Protein AF-A0A2V3IN05-F1 (afdb_monomer)

Organism: NCBI:txid448386

Structure (mmCIF, N/CA/C/O backbone):
data_AF-A0A2V3IN05-F1
#
_entry.id   AF-A0A2V3IN05-F1
#
loop_
_atom_site.group_PDB
_atom_site.id
_atom_site.type_symbol
_atom_site.label_atom_id
_atom_site.label_alt_id
_atom_site.label_comp_id
_atom_site.label_asym_id
_atom_site.label_entity_id
_atom_site.label_seq_id
_atom_site.pdbx_PDB_ins_code
_atom_site.Cartn_x
_atom_site.Cartn_y
_atom_site.Cartn_z
_atom_site.occupancy
_atom_site.B_iso_or_equiv
_atom_site.auth_seq_id
_atom_site.auth_comp_id
_atom_site.auth_asym_id
_atom_site.auth_atom_id
_atom_site.pdbx_PDB_model_num
ATOM 1 N N . MET A 1 1 ? 26.708 -27.380 -24.524 1.00 28.94 1 MET A N 1
ATOM 2 C CA . MET A 1 1 ? 25.445 -27.765 -23.863 1.00 28.94 1 MET A CA 1
ATOM 3 C C . MET A 1 1 ? 24.502 -26.588 -24.007 1.00 28.94 1 MET A C 1
ATOM 5 O O . MET A 1 1 ? 24.849 -25.505 -23.556 1.00 28.94 1 MET A O 1
ATOM 9 N N . GLY A 1 2 ? 23.432 -26.759 -24.784 1.00 24.27 2 GLY A N 1
ATOM 10 C CA . GLY A 1 2 ? 22.454 -25.703 -25.047 1.00 24.27 2 GLY A CA 1
ATOM 11 C C . GLY A 1 2 ? 21.584 -25.461 -23.819 1.00 24.27 2 GLY A C 1
ATOM 12 O O . GLY A 1 2 ? 21.234 -26.414 -23.129 1.00 24.27 2 GLY A O 1
ATOM 13 N N . TYR A 1 3 ? 21.261 -24.201 -23.545 1.00 28.64 3 TYR A N 1
ATOM 14 C CA . TYR A 1 3 ? 20.338 -23.834 -22.477 1.00 28.64 3 TYR A CA 1
ATOM 15 C C . TYR A 1 3 ? 19.005 -23.435 -23.108 1.00 28.64 3 TYR A C 1
ATOM 17 O O . TYR A 1 3 ? 18.921 -22.431 -23.817 1.00 28.64 3 TYR A O 1
ATOM 25 N N . GLU A 1 4 ? 17.977 -24.252 -22.885 1.00 23.64 4 GLU A N 1
ATOM 26 C CA . GLU A 1 4 ? 16.598 -23.912 -23.226 1.00 23.64 4 GLU A CA 1
ATOM 27 C C . GLU A 1 4 ? 16.128 -22.763 -22.331 1.00 23.64 4 GLU A C 1
ATOM 29 O O . GLU A 1 4 ? 16.127 -22.850 -21.103 1.00 23.64 4 GLU A O 1
ATOM 34 N N . MET A 1 5 ? 15.730 -21.661 -22.963 1.00 29.23 5 MET A N 1
ATOM 35 C CA . MET A 1 5 ? 15.001 -20.592 -22.296 1.00 29.23 5 MET A CA 1
ATOM 36 C C . MET A 1 5 ? 13.648 -21.131 -21.831 1.00 29.23 5 MET A C 1
ATOM 38 O O . MET A 1 5 ? 12.888 -21.661 -22.642 1.00 29.23 5 MET A O 1
ATOM 42 N N . CYS A 1 6 ? 13.304 -20.928 -20.557 1.00 27.69 6 CYS A N 1
ATOM 43 C CA . CYS A 1 6 ? 11.931 -21.101 -20.093 1.00 27.69 6 CYS A CA 1
ATOM 44 C C . CYS A 1 6 ? 11.009 -20.172 -20.895 1.00 27.69 6 CYS A C 1
ATOM 46 O O . CYS A 1 6 ? 10.938 -18.965 -20.659 1.00 27.69 6 CYS A O 1
ATOM 48 N N . THR A 1 7 ? 10.297 -20.737 -21.867 1.00 25.98 7 THR A N 1
ATOM 49 C CA . THR A 1 7 ? 9.213 -20.061 -22.572 1.00 25.98 7 THR A CA 1
ATOM 50 C C . THR A 1 7 ? 8.107 -19.690 -21.585 1.00 25.98 7 THR A C 1
ATOM 52 O O . THR A 1 7 ? 7.716 -20.493 -20.740 1.00 25.98 7 THR A O 1
ATOM 55 N N . ARG A 1 8 ? 7.603 -18.460 -21.738 1.00 32.88 8 ARG A N 1
ATOM 56 C CA . ARG A 1 8 ? 6.598 -17.702 -20.960 1.00 32.88 8 ARG A CA 1
ATOM 57 C C . ARG A 1 8 ? 5.346 -18.427 -20.425 1.00 32.88 8 ARG A C 1
ATOM 59 O O . ARG A 1 8 ? 4.555 -17.790 -19.742 1.00 32.88 8 ARG A O 1
ATOM 66 N N . SER A 1 9 ? 5.115 -19.701 -20.716 1.00 28.27 9 SER A N 1
ATOM 67 C CA . SER A 1 9 ? 3.853 -20.398 -20.441 1.00 28.27 9 SER A CA 1
ATOM 68 C C . SER A 1 9 ? 3.733 -21.030 -19.047 1.00 28.27 9 SER A C 1
ATOM 70 O O . SER A 1 9 ? 2.661 -21.539 -18.730 1.00 28.27 9 SER A O 1
ATOM 72 N N . ARG A 1 10 ? 4.777 -21.015 -18.200 1.00 28.91 10 ARG A N 1
ATOM 73 C CA . ARG A 1 10 ? 4.736 -21.682 -16.875 1.00 28.91 10 ARG A CA 1
ATOM 74 C C . ARG A 1 10 ? 5.180 -20.860 -15.660 1.00 28.91 10 ARG A C 1
ATOM 76 O O . ARG A 1 10 ? 5.090 -21.362 -14.544 1.00 28.91 10 ARG A O 1
ATOM 83 N N . CYS A 1 11 ? 5.597 -19.605 -15.820 1.00 29.48 11 CYS A N 1
ATOM 84 C CA . CYS A 1 11 ? 5.916 -18.749 -14.673 1.00 29.48 11 CYS A CA 1
ATOM 85 C C . CYS A 1 11 ? 4.666 -17.983 -14.234 1.00 29.48 11 CYS A C 1
ATOM 87 O O . CYS A 1 11 ? 4.416 -16.862 -14.672 1.00 29.48 11 CYS A O 1
ATOM 89 N N . ALA A 1 12 ? 3.859 -18.634 -13.397 1.00 26.41 12 ALA A N 1
ATOM 90 C CA . ALA A 1 12 ? 2.768 -17.991 -12.683 1.00 26.41 12 ALA A CA 1
ATOM 91 C C . ALA A 1 12 ? 3.326 -16.907 -11.743 1.00 26.41 12 ALA A C 1
ATOM 93 O O . ALA A 1 12 ? 4.269 -17.145 -10.989 1.00 26.41 12 ALA A O 1
ATOM 94 N N . LEU A 1 13 ? 2.733 -15.716 -11.829 1.00 33.72 13 LEU A N 1
ATOM 95 C CA . LEU A 1 13 ? 2.920 -14.563 -10.950 1.00 33.72 13 LEU A CA 1
ATOM 96 C C . LEU A 1 13 ? 2.814 -14.957 -9.469 1.00 33.72 13 LEU A C 1
ATOM 98 O O . LEU A 1 13 ? 1.686 -15.045 -9.014 1.00 33.72 13 LEU A O 1
ATOM 102 N N . TYR A 1 14 ? 3.901 -15.111 -8.698 1.00 31.41 14 TYR A N 1
ATOM 103 C CA . TYR A 1 14 ? 3.787 -15.116 -7.228 1.00 31.41 14 TYR A CA 1
ATOM 104 C C . TYR A 1 14 ? 5.001 -14.538 -6.478 1.00 31.41 14 TYR A C 1
ATOM 106 O O . TYR A 1 14 ? 6.151 -14.600 -6.904 1.00 31.41 14 TYR A O 1
ATOM 114 N N . THR A 1 15 ? 4.637 -13.924 -5.353 1.00 29.89 15 THR A N 1
ATOM 115 C CA . THR A 1 15 ? 5.296 -12.994 -4.424 1.00 29.89 15 THR A CA 1
ATOM 116 C C . THR A 1 15 ? 6.656 -13.413 -3.860 1.00 29.89 15 THR A C 1
ATOM 118 O O . THR A 1 15 ? 6.803 -14.509 -3.323 1.00 29.89 15 THR A O 1
ATOM 121 N N . ALA A 1 16 ? 7.613 -12.478 -3.843 1.00 30.73 16 ALA A N 1
ATOM 122 C CA . ALA A 1 16 ? 8.841 -12.603 -3.062 1.00 30.73 16 ALA A CA 1
ATOM 123 C C . ALA A 1 16 ? 8.575 -12.336 -1.566 1.00 30.73 16 ALA A C 1
ATOM 125 O O . ALA A 1 16 ? 8.058 -11.282 -1.189 1.00 30.73 16 ALA A O 1
ATOM 126 N N . LYS A 1 17 ? 8.948 -13.309 -0.727 1.00 26.97 17 LYS A N 1
ATOM 127 C CA . LYS A 1 17 ? 8.993 -13.230 0.739 1.00 26.97 17 LYS A CA 1
ATOM 128 C C . LYS A 1 17 ? 10.225 -12.428 1.193 1.00 26.97 17 LYS A C 1
ATOM 130 O O . LYS A 1 17 ? 11.311 -12.630 0.665 1.00 26.97 17 LYS A O 1
ATOM 135 N N . GLU A 1 18 ? 9.980 -11.532 2.148 1.00 31.69 18 GLU A N 1
ATOM 136 C CA . GLU A 1 18 ? 10.838 -10.953 3.200 1.00 31.69 18 GLU A CA 1
ATOM 137 C C . GLU A 1 18 ? 12.367 -10.813 2.976 1.00 31.69 18 GLU A C 1
ATOM 139 O O . GLU A 1 18 ? 13.105 -11.777 2.816 1.00 31.69 18 GLU A O 1
ATOM 144 N N . ASN A 1 19 ? 12.842 -9.567 3.144 1.00 31.41 19 ASN A N 1
ATOM 145 C CA . ASN A 1 19 ? 14.223 -9.174 3.484 1.00 31.41 19 ASN A CA 1
ATOM 146 C C . ASN A 1 19 ? 15.322 -9.214 2.403 1.00 31.41 19 ASN A C 1
ATOM 148 O O . ASN A 1 19 ? 16.427 -9.687 2.657 1.00 31.41 19 ASN A O 1
ATOM 152 N N . ALA A 1 20 ? 15.106 -8.567 1.252 1.00 26.00 20 ALA A N 1
ATOM 153 C CA . ALA A 1 20 ? 16.214 -8.177 0.370 1.00 26.00 20 ALA A CA 1
ATOM 154 C C . ALA A 1 20 ? 16.170 -6.679 0.006 1.00 26.00 20 ALA A C 1
ATOM 156 O O . ALA A 1 20 ? 15.411 -6.254 -0.863 1.00 26.00 20 ALA A O 1
ATOM 157 N N . LEU A 1 21 ? 17.015 -5.875 0.661 1.00 33.28 21 LEU A N 1
ATOM 158 C CA . LEU A 1 21 ? 17.661 -4.728 0.007 1.00 33.28 21 LEU A CA 1
ATOM 159 C C . LEU A 1 21 ? 18.971 -5.270 -0.578 1.00 33.28 21 LEU A C 1
ATOM 161 O O . LEU A 1 21 ? 19.607 -6.089 0.089 1.00 33.28 21 LEU A O 1
ATOM 165 N N . PRO A 1 22 ? 19.389 -4.842 -1.781 1.00 35.81 22 PRO A N 1
ATOM 166 C CA . PRO A 1 22 ? 20.462 -3.844 -1.777 1.00 35.81 22 PRO A CA 1
ATOM 167 C C . PRO A 1 22 ? 20.492 -2.945 -3.034 1.00 35.81 22 PRO A C 1
ATOM 169 O O . PRO A 1 22 ? 19.732 -3.106 -3.988 1.00 35.81 22 PRO A O 1
ATOM 172 N N . SER A 1 23 ? 21.378 -1.948 -3.027 1.00 37.25 23 SER A N 1
ATOM 173 C CA . SER A 1 23 ? 22.020 -1.490 -4.264 1.00 37.25 23 SER A CA 1
ATOM 174 C C . SER A 1 23 ? 22.531 -2.724 -5.015 1.00 37.25 23 SER A C 1
ATOM 176 O O . SER A 1 23 ? 23.229 -3.524 -4.408 1.00 37.25 23 SER A O 1
ATOM 178 N N . GLU A 1 24 ? 22.152 -2.897 -6.282 1.00 36.12 24 GLU A N 1
ATOM 179 C CA . GLU A 1 24 ? 22.470 -4.096 -7.079 1.00 36.12 24 GLU A CA 1
ATOM 180 C C . GLU A 1 24 ? 21.909 -5.411 -6.501 1.00 36.12 24 GLU A C 1
ATOM 182 O O . GLU A 1 24 ? 22.636 -6.180 -5.893 1.00 36.12 24 GLU A O 1
ATOM 187 N N . THR A 1 25 ? 20.609 -5.697 -6.662 1.00 31.64 25 THR A N 1
ATOM 188 C CA . THR A 1 25 ? 20.050 -7.058 -6.893 1.00 31.64 25 THR A CA 1
ATOM 189 C C . THR A 1 25 ? 18.523 -7.056 -6.804 1.00 31.64 25 THR A C 1
ATOM 191 O O . THR A 1 25 ? 17.911 -6.350 -6.007 1.00 31.64 25 THR A O 1
ATOM 194 N N . THR A 1 26 ? 17.871 -7.864 -7.638 1.00 33.59 26 THR A N 1
ATOM 195 C CA . THR A 1 26 ? 16.464 -8.254 -7.473 1.00 33.59 26 THR A CA 1
ATOM 196 C C . THR A 1 26 ? 16.383 -9.750 -7.768 1.00 33.59 26 THR A C 1
ATOM 198 O O . THR A 1 26 ? 16.777 -10.143 -8.866 1.00 33.59 26 THR A O 1
ATOM 201 N N . PRO A 1 27 ? 15.940 -10.603 -6.831 1.00 33.38 27 PRO A N 1
ATOM 202 C CA . PRO A 1 27 ? 15.811 -12.028 -7.097 1.00 33.38 27 PRO A CA 1
ATOM 203 C C . PRO A 1 27 ? 14.620 -12.280 -8.030 1.00 33.38 27 PRO A C 1
ATOM 205 O O . PRO A 1 27 ? 13.519 -11.785 -7.790 1.00 33.38 27 PRO A O 1
ATOM 208 N N . PHE A 1 28 ? 14.824 -13.083 -9.072 1.00 33.94 28 PHE A N 1
ATOM 209 C CA . PHE A 1 28 ? 13.728 -13.788 -9.730 1.00 33.94 28 PHE A CA 1
ATOM 210 C C . PHE A 1 28 ? 13.388 -15.015 -8.882 1.00 33.94 28 PHE A C 1
ATOM 212 O O . PHE A 1 28 ? 14.208 -15.921 -8.745 1.00 33.94 28 PHE A O 1
ATOM 219 N N . GLY A 1 29 ? 12.194 -15.045 -8.293 1.00 32.56 29 GLY A N 1
ATOM 220 C CA . GLY A 1 29 ? 11.672 -16.247 -7.649 1.00 32.56 29 GLY A CA 1
ATOM 221 C C . GLY A 1 29 ? 11.153 -17.224 -8.703 1.00 32.56 29 GLY A C 1
ATOM 222 O O . GLY A 1 29 ? 10.125 -16.965 -9.320 1.00 32.56 29 GLY A O 1
ATOM 223 N N . CYS A 1 30 ? 11.846 -18.343 -8.910 1.00 30.17 30 CYS A N 1
ATOM 224 C CA . CYS A 1 30 ? 11.235 -19.552 -9.465 1.00 30.17 30 CYS A CA 1
ATOM 225 C C . CYS A 1 30 ? 10.768 -20.426 -8.293 1.00 30.17 30 CYS A C 1
ATOM 227 O O . CYS A 1 30 ? 11.492 -20.560 -7.307 1.00 30.17 30 CYS A O 1
ATOM 229 N N . HIS A 1 31 ? 9.576 -21.020 -8.385 1.00 32.09 31 HIS A N 1
ATOM 230 C CA . HIS A 1 31 ? 9.143 -22.013 -7.403 1.00 32.09 31 HIS A CA 1
ATOM 231 C C . HIS A 1 31 ? 9.858 -23.350 -7.632 1.00 32.09 31 HIS A C 1
ATOM 233 O O . HIS A 1 31 ? 9.958 -23.830 -8.760 1.00 32.09 31 HIS A O 1
ATOM 239 N N . LEU A 1 32 ? 10.303 -23.944 -6.524 1.00 33.06 32 LEU A N 1
ATOM 240 C CA . LEU A 1 32 ? 10.756 -25.325 -6.393 1.00 33.06 32 LEU A CA 1
ATOM 241 C C . LEU A 1 32 ? 9.570 -26.291 -6.538 1.00 33.06 32 LEU A C 1
ATOM 243 O O . LEU A 1 32 ? 8.561 -26.140 -5.848 1.00 33.06 32 LEU A O 1
ATOM 247 N N . THR A 1 33 ? 9.710 -27.323 -7.369 1.00 31.48 33 THR A N 1
ATOM 248 C CA . THR A 1 33 ? 9.087 -28.624 -7.088 1.00 31.48 33 THR A CA 1
ATOM 249 C C . THR A 1 33 ? 9.758 -29.222 -5.849 1.00 31.48 33 THR A C 1
ATOM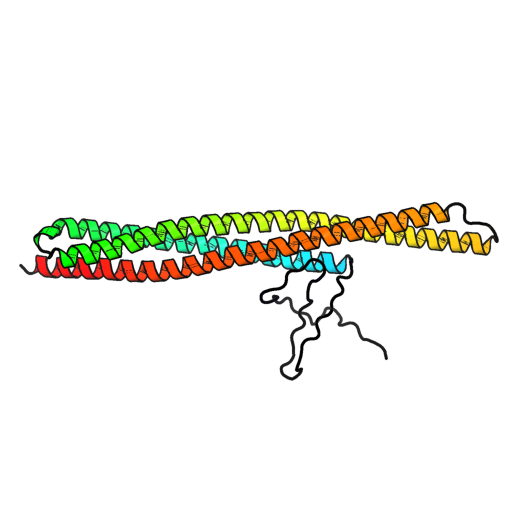 251 O O . THR A 1 33 ? 10.959 -29.037 -5.658 1.00 31.48 33 THR A O 1
ATOM 254 N N . ILE A 1 34 ? 8.984 -29.924 -5.018 1.00 30.86 34 ILE A N 1
ATOM 255 C CA . ILE A 1 34 ? 9.331 -30.401 -3.661 1.00 30.86 34 ILE A CA 1
ATOM 256 C C . ILE A 1 34 ? 10.674 -31.170 -3.569 1.00 30.86 34 ILE A C 1
ATOM 258 O O . ILE A 1 34 ? 11.280 -31.185 -2.503 1.00 30.86 34 ILE A O 1
ATOM 262 N N . ASP A 1 35 ? 11.199 -31.705 -4.676 1.00 30.84 35 ASP A N 1
ATOM 263 C CA . ASP A 1 35 ? 12.422 -32.524 -4.701 1.00 30.84 35 ASP A CA 1
ATOM 264 C C . ASP A 1 35 ? 13.741 -31.769 -4.968 1.00 30.84 35 ASP A C 1
ATOM 266 O O . ASP A 1 35 ? 14.818 -32.360 -4.886 1.00 30.84 35 ASP A O 1
ATOM 270 N N . ALA A 1 36 ? 13.713 -30.474 -5.293 1.00 35.94 36 ALA A N 1
ATOM 271 C CA . ALA A 1 36 ? 14.928 -29.734 -5.650 1.00 35.94 36 ALA A CA 1
ATOM 272 C C . ALA A 1 36 ? 15.472 -28.941 -4.449 1.00 35.94 36 ALA A C 1
ATOM 274 O O . ALA A 1 36 ? 15.163 -27.771 -4.237 1.00 35.94 36 ALA A O 1
ATOM 275 N N . GLY A 1 37 ? 16.294 -29.592 -3.628 1.00 32.69 37 GLY A N 1
ATOM 276 C CA . GLY A 1 37 ? 17.066 -28.920 -2.586 1.00 32.69 37 GLY A CA 1
ATOM 277 C C . GLY A 1 37 ? 17.915 -27.780 -3.167 1.00 32.69 37 GLY A C 1
ATOM 278 O O . GLY A 1 37 ? 18.662 -27.987 -4.116 1.00 32.69 37 GLY A O 1
ATOM 279 N N . THR A 1 38 ? 17.831 -26.603 -2.536 1.00 30.00 38 THR A N 1
ATOM 280 C CA . THR A 1 38 ? 18.626 -25.367 -2.736 1.00 30.00 38 THR A CA 1
ATOM 281 C C . THR A 1 38 ? 18.275 -24.454 -3.930 1.00 30.00 38 THR A C 1
ATOM 283 O O . THR A 1 38 ? 18.469 -24.787 -5.093 1.00 30.00 38 THR A O 1
ATOM 286 N N . CYS A 1 39 ? 17.822 -23.225 -3.622 1.00 34.22 39 CYS A N 1
ATOM 287 C CA . CYS A 1 39 ? 17.693 -22.119 -4.582 1.00 34.22 39 CYS A CA 1
ATOM 288 C C . CYS A 1 39 ? 19.058 -21.462 -4.831 1.00 34.22 39 CYS A C 1
ATOM 290 O O . CYS A 1 39 ? 19.684 -20.958 -3.897 1.00 34.22 39 CYS A O 1
ATOM 292 N N . THR A 1 40 ? 19.491 -21.394 -6.090 1.00 29.69 40 THR A N 1
ATOM 293 C CA . THR A 1 40 ? 20.669 -20.617 -6.502 1.00 29.69 40 THR A CA 1
ATOM 294 C C . THR A 1 40 ? 20.259 -19.164 -6.769 1.00 29.69 40 THR A C 1
ATOM 296 O O . THR A 1 40 ? 19.408 -18.883 -7.612 1.00 29.69 40 THR A O 1
ATOM 299 N N . ARG A 1 41 ? 20.846 -18.231 -6.014 1.00 33.44 41 ARG A N 1
ATOM 300 C CA . ARG A 1 41 ? 20.693 -16.776 -6.165 1.00 33.44 41 ARG A CA 1
ATOM 301 C C . ARG A 1 41 ? 21.525 -16.316 -7.368 1.00 33.44 41 ARG A C 1
ATOM 303 O O . ARG A 1 41 ? 22.722 -16.578 -7.400 1.00 33.44 41 ARG A O 1
ATOM 310 N N . PHE A 1 42 ? 20.909 -15.661 -8.353 1.00 33.31 42 PHE A N 1
ATOM 311 C CA . PHE A 1 42 ? 21.621 -15.085 -9.501 1.00 33.31 42 PHE A CA 1
ATOM 312 C C . PHE A 1 42 ? 21.689 -13.556 -9.369 1.00 33.31 42 PHE A C 1
ATOM 314 O O . PHE A 1 42 ? 20.663 -12.879 -9.407 1.00 33.31 42 PHE A O 1
ATOM 321 N N . ASP A 1 43 ? 22.905 -13.023 -9.222 1.00 31.61 43 ASP A N 1
ATOM 322 C CA . ASP A 1 43 ? 23.191 -11.615 -8.907 1.00 31.61 43 ASP A CA 1
ATOM 323 C C . ASP A 1 43 ? 23.447 -10.730 -10.150 1.00 31.61 43 ASP A C 1
ATOM 325 O O . ASP A 1 43 ? 24.365 -9.918 -10.167 1.00 31.61 43 ASP A O 1
ATOM 329 N N . TYR A 1 44 ? 22.641 -10.845 -11.213 1.00 33.47 44 TYR A N 1
ATOM 330 C CA . TYR A 1 44 ? 22.753 -9.944 -12.374 1.00 33.47 44 TYR A CA 1
ATOM 331 C C . TYR A 1 44 ? 21.416 -9.274 -12.700 1.00 33.47 44 TYR A C 1
ATOM 333 O O . TYR A 1 44 ? 20.527 -9.862 -13.318 1.00 33.47 44 TYR A O 1
ATOM 341 N N . VAL A 1 45 ? 21.278 -7.995 -12.327 1.00 42.16 45 VAL A N 1
ATOM 342 C CA . VAL A 1 45 ? 20.247 -7.126 -12.908 1.00 42.16 45 VAL A CA 1
ATOM 343 C C . VAL A 1 45 ? 20.685 -6.835 -14.337 1.00 42.16 45 VAL A C 1
ATOM 345 O O . VAL A 1 45 ? 21.483 -5.937 -14.589 1.00 42.16 45 VAL A O 1
ATOM 348 N N . MET A 1 46 ? 20.162 -7.596 -15.294 1.00 49.38 46 MET A N 1
ATOM 349 C CA . MET A 1 46 ? 20.202 -7.180 -16.691 1.00 49.38 46 MET A CA 1
ATOM 350 C C . MET A 1 46 ? 19.529 -5.806 -16.762 1.00 49.38 46 MET A C 1
ATOM 352 O O . MET A 1 46 ? 18.311 -5.726 -16.581 1.00 49.38 46 MET A O 1
ATOM 356 N N . HIS A 1 47 ? 20.303 -4.736 -16.989 1.00 62.31 47 HIS A N 1
ATOM 357 C CA . HIS A 1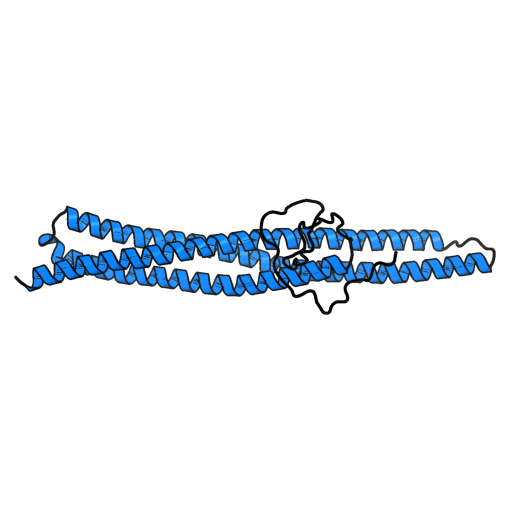 47 ? 19.810 -3.375 -17.241 1.00 62.31 47 HIS A CA 1
ATOM 358 C C . HIS A 1 47 ? 19.045 -3.346 -18.567 1.00 62.31 47 HIS A C 1
ATOM 360 O O . HIS A 1 47 ? 19.504 -2.832 -19.580 1.00 62.31 47 HIS A O 1
ATOM 366 N N . SER A 1 48 ? 17.892 -3.995 -18.557 1.00 70.00 48 SER A N 1
ATOM 367 C CA . SER A 1 48 ? 17.146 -4.414 -19.724 1.00 70.00 48 SER A CA 1
ATOM 368 C C . SER A 1 48 ? 15.717 -3.930 -19.606 1.00 70.00 48 SER A C 1
ATOM 370 O O . SER A 1 48 ? 15.176 -3.747 -18.511 1.00 70.00 48 SER A O 1
ATOM 372 N N . VAL A 1 49 ? 15.083 -3.778 -20.761 1.00 75.06 49 VAL A N 1
ATOM 373 C CA . VAL A 1 49 ? 13.652 -3.496 -20.844 1.00 75.06 49 VAL A CA 1
ATOM 374 C C . VAL A 1 49 ? 12.838 -4.572 -20.118 1.00 75.06 49 VAL A C 1
ATOM 376 O O . VAL A 1 49 ? 11.919 -4.237 -19.379 1.00 75.06 49 VAL A O 1
ATOM 379 N N . THR A 1 50 ? 13.238 -5.842 -20.213 1.00 78.25 50 THR A N 1
ATOM 380 C CA . THR A 1 50 ? 12.588 -6.954 -19.502 1.00 78.25 50 THR A CA 1
ATOM 381 C C . THR A 1 50 ? 12.571 -6.752 -17.986 1.00 78.25 50 THR A C 1
ATOM 383 O O . THR A 1 50 ? 11.551 -6.991 -17.344 1.00 78.25 50 THR A O 1
ATOM 386 N N . ALA A 1 51 ? 13.674 -6.278 -17.397 1.00 76.12 51 ALA A N 1
ATOM 387 C CA . ALA A 1 51 ? 13.725 -6.000 -15.962 1.00 76.12 51 ALA A CA 1
ATOM 388 C C . ALA A 1 51 ? 12.732 -4.896 -15.566 1.00 76.12 51 ALA A C 1
ATOM 390 O O . ALA A 1 51 ? 12.016 -5.039 -14.576 1.00 76.12 51 ALA A O 1
ATOM 391 N N . VAL A 1 52 ? 12.642 -3.830 -16.366 1.00 80.38 52 VAL A N 1
ATOM 392 C CA . VAL A 1 52 ? 11.699 -2.728 -16.126 1.00 80.38 52 VAL A CA 1
ATOM 393 C C . VAL A 1 52 ? 10.239 -3.177 -16.265 1.00 80.38 52 VAL A C 1
ATOM 395 O O . VAL A 1 52 ? 9.391 -2.741 -15.489 1.00 80.38 52 VAL A O 1
ATOM 398 N N . ASP A 1 53 ? 9.943 -4.073 -17.209 1.00 80.88 53 ASP A N 1
ATOM 399 C CA . ASP A 1 53 ? 8.598 -4.617 -17.422 1.00 80.88 53 ASP A CA 1
ATOM 400 C C . ASP A 1 53 ? 8.149 -5.488 -16.238 1.00 80.88 53 ASP A C 1
ATOM 402 O O . ASP A 1 53 ? 7.003 -5.397 -15.786 1.00 80.88 53 ASP A O 1
ATOM 406 N N . ASN A 1 54 ? 9.067 -6.284 -15.684 1.00 81.44 54 ASN A N 1
ATOM 407 C CA . ASN A 1 54 ? 8.801 -7.094 -14.496 1.00 81.44 54 ASN A CA 1
ATOM 408 C C . ASN A 1 54 ? 8.569 -6.218 -13.260 1.00 81.44 54 ASN A C 1
ATOM 410 O O . ASN A 1 54 ? 7.593 -6.431 -12.544 1.00 81.44 54 ASN A O 1
ATOM 414 N N . MET A 1 55 ? 9.402 -5.190 -13.053 1.00 84.75 55 MET A N 1
ATOM 415 C CA . MET A 1 55 ? 9.196 -4.208 -11.980 1.00 84.75 55 MET A CA 1
ATOM 416 C C . MET A 1 55 ? 7.834 -3.524 -12.110 1.00 84.75 55 MET A C 1
ATOM 418 O O . MET A 1 55 ? 7.132 -3.352 -11.118 1.00 84.75 55 MET A O 1
ATOM 422 N N . GLN A 1 56 ? 7.442 -3.143 -13.331 1.00 85.38 56 GLN A N 1
ATOM 423 C CA . GLN A 1 56 ? 6.146 -2.515 -13.573 1.00 85.38 56 GLN A CA 1
ATOM 424 C C . GLN A 1 56 ? 4.985 -3.449 -13.229 1.00 85.38 56 GLN A C 1
ATOM 426 O O . GLN A 1 56 ? 4.038 -3.024 -12.572 1.00 85.38 56 GLN A O 1
ATOM 431 N N . THR A 1 57 ? 5.073 -4.714 -13.634 1.00 84.56 57 THR A N 1
ATOM 432 C CA . THR A 1 57 ? 4.062 -5.732 -13.320 1.00 84.56 57 THR A CA 1
ATOM 433 C C . THR A 1 57 ? 3.925 -5.930 -11.811 1.00 84.56 57 THR A C 1
ATOM 435 O O . THR A 1 57 ? 2.816 -5.917 -11.280 1.00 84.56 57 THR A O 1
ATOM 438 N N . GLU A 1 58 ? 5.050 -6.052 -11.110 1.00 83.25 58 GLU A N 1
ATOM 439 C CA . GLU A 1 58 ? 5.077 -6.209 -9.660 1.00 83.25 58 GLU A CA 1
ATOM 440 C C . GLU A 1 58 ? 4.461 -5.007 -8.938 1.00 83.25 58 GLU A C 1
ATOM 442 O O . GLU A 1 58 ? 3.571 -5.171 -8.109 1.00 83.25 58 GLU A O 1
ATOM 447 N N . VAL A 1 59 ? 4.900 -3.789 -9.260 1.00 83.62 59 VAL A N 1
ATOM 448 C CA . VAL A 1 59 ? 4.410 -2.585 -8.578 1.00 83.62 59 VAL A CA 1
ATOM 449 C C . VAL A 1 59 ? 2.939 -2.325 -8.881 1.00 83.62 59 VAL A C 1
ATOM 451 O O . VAL A 1 59 ? 2.228 -1.842 -8.003 1.00 83.62 59 VAL A O 1
ATOM 454 N N . ASN A 1 60 ? 2.452 -2.674 -10.074 1.00 85.06 60 ASN A N 1
ATOM 455 C CA . ASN A 1 60 ? 1.018 -2.640 -10.360 1.00 85.06 60 ASN A CA 1
ATOM 456 C C . ASN A 1 60 ? 0.256 -3.596 -9.431 1.00 85.06 60 ASN A C 1
ATOM 458 O O . ASN A 1 60 ? -0.681 -3.167 -8.769 1.00 85.06 60 ASN A O 1
ATOM 462 N N . SER A 1 61 ? 0.722 -4.841 -9.290 1.00 86.12 61 SER A N 1
ATOM 463 C CA . SER A 1 61 ? 0.114 -5.813 -8.371 1.00 86.12 61 SER A CA 1
ATOM 464 C C . SER A 1 61 ? 0.126 -5.334 -6.915 1.00 86.12 61 SER A C 1
ATOM 466 O O . SER A 1 61 ? -0.877 -5.464 -6.216 1.00 86.12 61 SER A O 1
ATOM 468 N N . VAL A 1 62 ? 1.230 -4.734 -6.462 1.00 85.00 62 VAL A N 1
ATOM 469 C CA . VAL A 1 62 ? 1.338 -4.144 -5.119 1.00 85.00 62 VAL A CA 1
ATOM 470 C C . VAL A 1 62 ? 0.386 -2.955 -4.949 1.00 85.00 62 VAL A C 1
ATOM 472 O O . VAL A 1 62 ? -0.225 -2.804 -3.894 1.00 85.00 62 VAL A O 1
ATOM 475 N N . THR A 1 63 ? 0.232 -2.126 -5.984 1.00 89.25 63 THR A N 1
ATOM 476 C CA . THR A 1 63 ? -0.694 -0.984 -5.972 1.00 89.25 63 THR A CA 1
ATOM 477 C C . THR A 1 63 ? -2.135 -1.457 -5.817 1.00 89.25 63 THR A C 1
ATOM 479 O O . THR A 1 63 ? -2.849 -0.937 -4.963 1.00 89.25 63 THR A O 1
ATOM 482 N N . ASP A 1 64 ? -2.545 -2.462 -6.592 1.00 87.44 64 ASP A N 1
ATOM 483 C CA . ASP A 1 64 ? -3.896 -3.023 -6.525 1.00 87.44 64 ASP A CA 1
ATOM 484 C C . ASP A 1 64 ? -4.171 -3.651 -5.152 1.00 87.44 64 ASP A C 1
ATOM 486 O O . ASP A 1 64 ? -5.220 -3.408 -4.552 1.00 87.44 64 ASP A O 1
ATOM 490 N N . ALA A 1 65 ? -3.205 -4.402 -4.611 1.00 88.19 65 ALA A N 1
ATOM 491 C CA . ALA A 1 65 ? -3.316 -4.998 -3.282 1.00 88.19 65 ALA A CA 1
ATOM 492 C C . A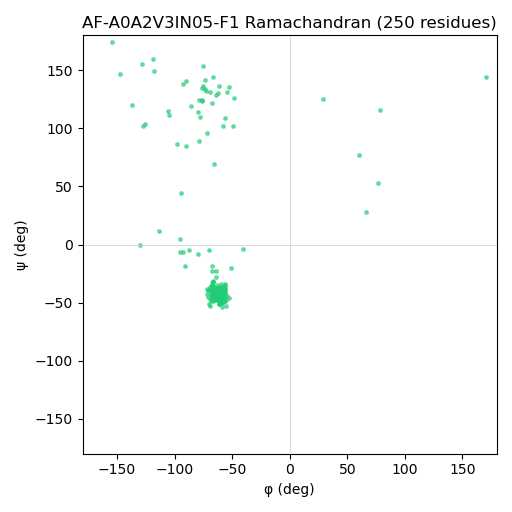LA A 1 65 ? -3.507 -3.936 -2.189 1.00 88.19 65 ALA A C 1
ATOM 494 O O . ALA A 1 65 ? -4.414 -4.058 -1.373 1.00 88.19 65 ALA A O 1
ATOM 495 N N . ILE A 1 66 ? -2.708 -2.866 -2.206 1.00 89.38 66 ILE A N 1
ATOM 496 C CA . ILE A 1 66 ? -2.797 -1.770 -1.231 1.00 89.38 66 ILE A CA 1
ATOM 497 C C . ILE A 1 66 ? -4.137 -1.046 -1.277 1.00 89.38 66 ILE A C 1
ATOM 499 O O . ILE A 1 66 ? -4.630 -0.618 -0.237 1.00 89.38 66 ILE A O 1
ATOM 503 N N . LEU A 1 67 ? -4.714 -0.856 -2.465 1.00 87.19 67 LEU A N 1
ATOM 504 C CA . LEU A 1 67 ? -6.013 -0.194 -2.581 1.00 87.19 67 LEU A CA 1
ATOM 505 C C . LEU A 1 67 ? -7.094 -0.998 -1.853 1.00 87.19 67 LEU A C 1
ATOM 507 O O . LEU A 1 67 ? -7.875 -0.416 -1.105 1.00 87.19 67 LEU A O 1
ATOM 511 N N . ASN A 1 68 ? -7.079 -2.323 -2.007 1.00 89.31 68 ASN A N 1
ATOM 512 C CA . ASN A 1 68 ? -7.991 -3.215 -1.294 1.00 89.31 68 ASN A CA 1
ATOM 513 C C . ASN A 1 68 ? -7.676 -3.273 0.208 1.00 89.31 68 ASN A C 1
ATOM 515 O O . ASN A 1 68 ? -8.572 -3.105 1.029 1.00 89.31 68 ASN A O 1
ATOM 519 N N . GLU A 1 69 ? -6.402 -3.439 0.579 1.00 90.12 69 GLU A N 1
ATOM 520 C CA . GLU A 1 69 ? -5.969 -3.481 1.982 1.00 90.12 69 GLU A CA 1
ATOM 521 C C . GLU A 1 69 ? -6.340 -2.182 2.729 1.00 90.12 69 GLU A C 1
ATOM 523 O O . GLU A 1 69 ? -6.744 -2.239 3.889 1.00 90.12 69 GLU A O 1
ATOM 528 N N . ASN A 1 70 ? -6.269 -1.016 2.076 1.00 90.12 70 ASN A N 1
ATOM 529 C CA . ASN A 1 70 ? -6.675 0.263 2.669 1.00 90.12 70 ASN A CA 1
ATOM 530 C C . ASN A 1 70 ? -8.188 0.365 2.902 1.00 90.12 70 ASN A C 1
ATOM 532 O O . ASN A 1 70 ? -8.599 0.962 3.895 1.00 90.12 70 ASN A O 1
ATOM 536 N N . LEU A 1 71 ? -9.017 -0.199 2.018 1.00 91.88 71 LEU A N 1
ATOM 537 C CA . LEU A 1 71 ? -10.467 -0.252 2.240 1.00 91.88 71 LEU A CA 1
ATOM 538 C C . LEU A 1 71 ? -10.791 -1.089 3.480 1.00 91.88 71 LEU A C 1
ATOM 540 O O . LEU A 1 71 ? -11.506 -0.619 4.362 1.00 91.88 71 LEU A O 1
ATOM 544 N N . GLU A 1 72 ? -10.180 -2.268 3.601 1.00 93.94 72 GLU A N 1
ATOM 545 C CA . GLU A 1 72 ? -10.339 -3.123 4.782 1.00 93.94 72 GLU A CA 1
ATOM 546 C C . GLU A 1 72 ? -9.872 -2.429 6.071 1.00 93.94 72 GLU A C 1
ATOM 548 O O . GLU A 1 72 ? -10.471 -2.606 7.131 1.00 93.94 72 GLU A O 1
ATOM 553 N N . VAL A 1 73 ? -8.807 -1.621 6.004 1.00 96.25 73 VAL A N 1
ATOM 554 C CA . VAL A 1 73 ? -8.346 -0.815 7.144 1.00 96.25 73 VAL A CA 1
ATOM 555 C C . VAL A 1 73 ? -9.432 0.155 7.610 1.00 96.25 73 VAL A C 1
ATOM 557 O O . VAL A 1 73 ? -9.707 0.205 8.808 1.00 96.25 73 VAL A O 1
ATOM 560 N N . TYR A 1 74 ? -10.079 0.884 6.696 1.00 94.44 74 TYR A N 1
ATOM 561 C CA . TYR A 1 74 ? -11.166 1.798 7.064 1.00 94.44 74 TYR A CA 1
ATOM 562 C C . TYR A 1 74 ? -12.364 1.062 7.670 1.00 94.44 74 TYR A C 1
ATOM 564 O O . TYR A 1 74 ? -12.930 1.532 8.653 1.00 94.44 74 TYR A O 1
ATOM 572 N N . GLU A 1 75 ? -12.713 -0.114 7.146 1.00 96.62 75 GLU A N 1
ATOM 573 C CA . GLU A 1 75 ? -13.778 -0.948 7.714 1.00 96.62 75 GLU A CA 1
ATOM 574 C C . GLU A 1 75 ? -13.452 -1.423 9.137 1.00 96.62 75 GLU A C 1
ATOM 576 O O . GLU A 1 75 ? -14.325 -1.443 10.005 1.00 96.62 75 GLU A O 1
ATOM 581 N N . MET A 1 76 ? -12.195 -1.791 9.406 1.00 97.81 76 MET A N 1
ATOM 582 C CA . MET A 1 76 ? -11.774 -2.187 10.751 1.00 97.81 76 MET A CA 1
ATOM 583 C C . MET A 1 76 ? -11.797 -1.018 11.735 1.00 97.81 76 MET A C 1
ATOM 585 O O . MET A 1 76 ? -12.243 -1.211 12.862 1.00 97.81 76 MET A O 1
ATOM 589 N N . VAL A 1 77 ? -11.358 0.176 11.323 1.00 97.69 77 VAL A N 1
ATOM 590 C CA . VAL A 1 77 ? -11.427 1.379 12.169 1.00 97.69 77 VAL A CA 1
ATOM 591 C C . VAL A 1 77 ? -12.877 1.727 12.491 1.00 97.69 77 VAL A C 1
ATOM 593 O O . VAL A 1 77 ? -13.200 1.911 13.658 1.00 97.69 77 VAL A O 1
ATOM 596 N N . ALA A 1 78 ? -13.768 1.719 11.496 1.00 97.75 78 ALA A N 1
ATOM 597 C CA . ALA A 1 78 ? -15.190 1.986 11.709 1.00 97.75 78 ALA A CA 1
ATOM 598 C C . ALA A 1 78 ? -15.845 0.978 12.675 1.00 97.75 78 ALA A C 1
ATOM 600 O O . ALA A 1 78 ? -16.731 1.334 13.449 1.00 97.75 78 ALA A O 1
ATOM 601 N N . ALA A 1 79 ? -15.403 -0.285 12.664 1.00 98.06 79 ALA A N 1
ATOM 602 C CA . ALA A 1 79 ? -15.862 -1.277 13.634 1.00 98.06 79 ALA A CA 1
ATOM 603 C C . ALA A 1 79 ? -15.401 -0.946 15.066 1.00 98.06 79 ALA A C 1
ATOM 605 O O . ALA A 1 79 ? -16.201 -1.041 15.991 1.00 98.06 79 ALA A O 1
ATOM 606 N N . ILE A 1 80 ? -14.150 -0.509 15.243 1.00 97.94 80 ILE A N 1
ATOM 607 C CA . ILE A 1 80 ? -13.635 -0.073 16.552 1.00 97.94 80 ILE A CA 1
ATOM 608 C C . ILE A 1 80 ? -14.373 1.193 17.024 1.00 97.94 80 ILE A C 1
ATOM 610 O O . ILE A 1 80 ? -14.754 1.295 18.185 1.00 97.94 80 ILE A O 1
ATOM 614 N N . GLU A 1 81 ? -14.659 2.140 16.126 1.00 97.75 81 GLU A N 1
ATOM 615 C CA . GLU A 1 81 ? -15.482 3.318 16.441 1.00 97.75 81 GLU A CA 1
ATOM 616 C C . GLU A 1 81 ? -16.889 2.926 16.923 1.00 97.75 81 GLU A C 1
ATOM 618 O O . GLU A 1 81 ? -17.409 3.507 17.877 1.00 97.75 81 GLU A O 1
ATOM 623 N N . ALA A 1 82 ? -17.504 1.910 16.311 1.00 98.06 82 ALA A N 1
ATOM 624 C CA . ALA A 1 82 ? -18.789 1.388 16.770 1.00 98.06 82 ALA A CA 1
ATOM 625 C C . ALA A 1 82 ? -18.696 0.762 18.174 1.00 98.06 82 ALA A C 1
ATOM 627 O O . ALA A 1 82 ? -19.604 0.952 18.989 1.00 98.06 82 ALA A O 1
ATOM 628 N N . ASP A 1 83 ? -17.596 0.073 18.490 1.00 98.19 83 ASP A N 1
ATOM 629 C CA . ASP A 1 83 ? -17.357 -0.474 19.828 1.00 98.19 83 ASP A CA 1
ATOM 630 C C . ASP A 1 83 ? -17.266 0.630 20.888 1.00 98.19 83 ASP A C 1
ATOM 632 O O . ASP A 1 83 ? -17.821 0.476 21.980 1.00 98.19 83 ASP A O 1
ATOM 636 N N . VAL A 1 84 ? -16.636 1.765 20.564 1.00 97.62 84 VAL A N 1
ATOM 637 C CA . VAL A 1 84 ? -16.583 2.947 21.442 1.00 97.62 84 VAL A CA 1
ATOM 638 C C . VAL A 1 84 ? -17.985 3.475 21.735 1.00 97.62 84 VAL A C 1
ATOM 640 O O . VAL A 1 84 ? -18.289 3.778 22.887 1.00 97.62 84 VAL A O 1
ATOM 643 N N . ILE A 1 85 ? -18.862 3.559 20.728 1.00 97.56 85 ILE A N 1
ATOM 644 C CA . ILE A 1 85 ? -20.245 4.034 20.911 1.00 97.56 85 ILE A CA 1
ATOM 645 C C . ILE A 1 85 ? -20.994 3.126 21.892 1.00 97.56 85 ILE A C 1
ATOM 647 O O . ILE A 1 85 ? -21.566 3.613 22.869 1.00 97.56 85 ILE A O 1
ATOM 651 N N . VAL A 1 86 ? -20.940 1.809 21.673 1.00 97.94 86 VAL A N 1
ATOM 652 C CA . VAL A 1 86 ? -21.598 0.822 22.545 1.00 97.94 86 VAL A CA 1
ATOM 653 C C . VAL A 1 86 ? -21.042 0.880 23.969 1.00 97.94 86 VAL A C 1
ATOM 655 O O . VAL A 1 86 ? -21.802 0.865 24.937 1.00 97.94 86 VAL A O 1
ATOM 658 N N . THR A 1 87 ? -19.720 0.980 24.100 1.00 97.88 87 THR A N 1
ATOM 659 C CA . THR A 1 87 ? -19.030 1.086 25.392 1.00 97.88 87 THR A CA 1
ATOM 660 C C . THR A 1 87 ? -19.461 2.348 26.135 1.00 97.88 87 THR A C 1
ATOM 662 O O . THR A 1 87 ? -19.830 2.278 27.304 1.00 97.88 87 THR A O 1
ATOM 665 N N . ASN A 1 88 ? -19.503 3.494 25.455 1.00 97.06 88 ASN A N 1
ATOM 666 C CA . ASN A 1 88 ? -19.933 4.762 26.038 1.00 97.06 88 ASN A CA 1
ATOM 667 C C . ASN A 1 88 ? -21.395 4.706 26.518 1.00 97.06 88 ASN A C 1
ATOM 669 O O . ASN A 1 88 ? -21.711 5.158 27.616 1.00 97.06 88 ASN A O 1
ATOM 673 N N . ASP A 1 89 ? -22.297 4.099 25.748 1.00 97.12 89 ASP A N 1
ATOM 674 C CA . ASP A 1 89 ? -23.697 3.953 26.163 1.00 97.12 89 ASP A CA 1
ATOM 675 C C . ASP A 1 89 ? -23.871 2.997 27.359 1.00 97.12 89 ASP A C 1
ATOM 677 O O . ASP A 1 89 ? -24.717 3.232 28.235 1.00 97.12 89 ASP A O 1
ATOM 681 N N . ALA A 1 90 ? -23.036 1.958 27.457 1.00 96.56 90 ALA A N 1
ATOM 682 C CA . ALA A 1 90 ? -22.969 1.106 28.640 1.00 96.56 90 ALA A CA 1
ATOM 683 C C . ALA A 1 90 ? -22.457 1.884 29.866 1.00 96.56 90 ALA A C 1
ATOM 685 O O . ALA A 1 90 ? -23.085 1.824 30.923 1.00 96.56 90 ALA A O 1
ATOM 686 N N . LEU A 1 91 ? -21.391 2.677 29.726 1.00 96.12 91 LEU A N 1
ATOM 687 C CA . LEU A 1 91 ? -20.859 3.515 30.808 1.00 96.12 91 LEU A CA 1
ATOM 688 C C . LEU A 1 91 ? -21.877 4.569 31.281 1.00 96.12 91 LEU A C 1
ATOM 690 O O . LEU A 1 91 ? -22.102 4.704 32.479 1.00 96.12 91 LEU A O 1
ATOM 694 N N . LYS A 1 92 ? -22.614 5.222 30.374 1.00 95.94 92 LYS A N 1
ATOM 695 C CA . LYS A 1 92 ? -23.726 6.118 30.761 1.00 95.94 92 LYS A CA 1
ATOM 696 C C . LYS A 1 92 ? -24.826 5.393 31.537 1.00 95.94 92 LYS A C 1
ATOM 698 O O . LYS A 1 92 ? -25.429 5.962 32.444 1.00 95.94 92 LYS A O 1
ATOM 703 N N . SER A 1 93 ? -25.124 4.145 31.168 1.00 93.81 93 SER A N 1
ATOM 704 C CA . SER A 1 93 ? -26.086 3.321 31.912 1.00 93.81 93 SER A CA 1
ATOM 705 C C . SER A 1 93 ? -25.554 2.965 33.303 1.00 93.81 93 SER A C 1
ATOM 707 O O . SER A 1 93 ? -26.316 2.933 34.266 1.00 93.81 93 SER A O 1
ATOM 709 N N . MET A 1 94 ? -24.251 2.699 33.410 1.00 94.44 94 MET A N 1
ATOM 710 C CA . MET A 1 94 ? -23.564 2.441 34.674 1.00 94.44 94 MET A CA 1
ATOM 711 C C . MET A 1 94 ? -23.655 3.648 35.614 1.00 94.44 94 MET A C 1
ATOM 713 O O . MET A 1 94 ? -23.991 3.471 36.783 1.00 94.44 94 MET A O 1
ATOM 717 N N . ASP A 1 95 ? -23.450 4.867 35.106 1.00 93.38 95 ASP A N 1
ATOM 718 C CA . ASP A 1 95 ? -23.527 6.102 35.899 1.00 93.38 95 ASP A CA 1
ATOM 719 C C . ASP A 1 95 ? -24.875 6.272 36.614 1.00 93.38 95 ASP A C 1
ATOM 721 O O . ASP A 1 95 ? -24.928 6.741 37.753 1.00 93.38 95 ASP A O 1
ATOM 725 N N . GLN A 1 96 ? -25.972 5.825 35.995 1.00 91.50 96 GLN A N 1
ATOM 726 C CA . GLN A 1 96 ? -27.311 5.860 36.599 1.00 91.50 96 GLN A CA 1
ATOM 727 C C . GLN A 1 96 ? -27.454 4.919 37.804 1.00 91.50 96 GLN A C 1
ATOM 729 O O . GLN A 1 96 ? -28.315 5.132 38.656 1.00 91.50 96 GLN A O 1
ATOM 734 N N . MET A 1 97 ? -26.617 3.885 37.887 1.00 93.00 97 MET A N 1
ATOM 735 C CA . MET A 1 97 ? -26.641 2.859 38.934 1.00 93.00 97 MET A CA 1
ATOM 736 C C . MET A 1 97 ? -25.399 2.904 39.824 1.00 93.00 97 MET A C 1
ATOM 738 O O . MET A 1 97 ? -25.166 1.987 40.606 1.00 93.00 97 MET A O 1
ATOM 742 N N . ARG A 1 98 ? -24.591 3.960 39.726 1.00 92.38 98 ARG A N 1
ATOM 743 C CA . ARG A 1 98 ? -23.270 4.036 40.358 1.00 92.38 98 ARG A CA 1
ATOM 744 C C . ARG A 1 98 ? -23.301 3.814 41.874 1.00 92.38 98 ARG A C 1
ATOM 746 O O . ARG A 1 98 ? -22.399 3.193 42.420 1.00 92.38 98 ARG A O 1
ATOM 753 N N . ASN A 1 99 ? -24.365 4.263 42.544 1.00 92.62 99 ASN A N 1
ATOM 754 C CA . ASN A 1 99 ? -24.560 4.084 43.991 1.00 92.62 99 ASN A CA 1
ATOM 755 C C . ASN A 1 99 ? -24.791 2.620 44.408 1.00 92.62 99 ASN A C 1
ATOM 757 O O . ASN A 1 99 ? -24.647 2.287 45.580 1.00 92.62 99 ASN A O 1
ATOM 761 N N . GLU A 1 100 ? -25.156 1.755 43.462 1.00 91.06 100 GLU A N 1
ATOM 762 C CA . GLU A 1 100 ? -25.426 0.329 43.673 1.00 91.06 100 GLU A CA 1
ATOM 763 C C . GLU A 1 100 ? -24.200 -0.551 43.383 1.00 91.06 100 GLU A C 1
ATOM 765 O O . GLU A 1 100 ? -24.285 -1.780 43.418 1.00 91.06 100 GLU A O 1
ATOM 770 N N . MET A 1 101 ? -23.058 0.070 43.081 1.00 94.62 101 MET A N 1
ATOM 771 C CA . MET A 1 101 ? -21.823 -0.595 42.678 1.00 94.62 101 MET A CA 1
ATOM 772 C C . MET A 1 101 ? -20.701 -0.325 43.675 1.00 94.62 101 MET A C 1
ATOM 774 O O . MET A 1 101 ? -20.623 0.741 44.286 1.00 94.62 101 MET A O 1
ATOM 778 N N . SER A 1 102 ? -19.791 -1.288 43.824 1.00 95.44 102 SER A N 1
ATOM 779 C CA . SER A 1 102 ? -18.555 -1.052 44.568 1.00 95.44 102 SER A CA 1
ATOM 780 C C . SER A 1 102 ? -17.566 -0.214 43.752 1.00 95.44 102 SER A C 1
ATOM 782 O O . SER A 1 102 ? -17.545 -0.265 42.521 1.00 95.44 102 SER A O 1
ATOM 784 N N . ALA A 1 103 ? -16.680 0.510 44.443 1.00 95.56 103 ALA A N 1
ATOM 785 C CA . ALA A 1 103 ? -15.617 1.281 43.794 1.00 95.56 103 ALA A CA 1
ATOM 786 C C . ALA A 1 103 ? -14.724 0.408 42.891 1.00 95.56 103 ALA A C 1
ATOM 788 O O . ALA A 1 103 ? -14.343 0.838 41.810 1.00 95.56 103 ALA A O 1
ATOM 789 N N . GLN A 1 104 ? -14.449 -0.836 43.302 1.00 95.81 104 GLN A N 1
ATOM 790 C CA . GLN A 1 104 ? -13.628 -1.771 42.530 1.00 95.81 104 GLN A CA 1
ATOM 791 C C . GLN A 1 104 ? -14.326 -2.251 41.246 1.00 95.81 104 GLN A C 1
ATOM 793 O O . GLN A 1 104 ? -13.668 -2.449 40.226 1.00 95.81 104 GLN A O 1
ATOM 798 N N . GLU A 1 105 ? -15.648 -2.456 41.278 1.00 94.44 105 GLU A N 1
ATOM 799 C CA . GLU A 1 105 ? -16.420 -2.799 40.076 1.00 94.44 105 GLU A CA 1
ATOM 800 C C . GLU A 1 105 ? -16.438 -1.634 39.083 1.00 94.44 105 GLU A C 1
ATOM 802 O O . GLU A 1 105 ? -16.205 -1.861 37.898 1.00 94.44 105 GLU A O 1
ATOM 807 N N . ILE A 1 106 ? -16.659 -0.407 39.571 1.00 95.81 106 ILE A N 1
ATOM 808 C CA . ILE A 1 106 ? -16.632 0.814 38.751 1.00 95.81 106 ILE A CA 1
ATOM 809 C C . ILE A 1 106 ? -15.264 0.964 38.081 1.00 95.81 106 ILE A C 1
ATOM 811 O O . ILE A 1 106 ? -15.194 1.014 36.857 1.00 95.81 106 ILE A O 1
ATOM 815 N N . GLU A 1 107 ? -14.180 0.935 38.863 1.00 96.75 107 GLU A N 1
ATOM 816 C CA . GLU A 1 107 ? -12.813 1.092 38.351 1.00 96.75 107 GLU A CA 1
ATOM 817 C C . GLU A 1 107 ? -12.481 0.051 37.272 1.00 96.75 107 GLU A C 1
ATOM 819 O O . GLU A 1 107 ? -11.874 0.369 36.251 1.00 96.75 107 GLU A O 1
ATOM 824 N N . LYS A 1 108 ? -12.898 -1.207 37.465 1.00 95.94 108 LYS A N 1
ATOM 825 C CA . LYS A 1 108 ? -12.653 -2.271 36.486 1.00 95.94 108 LYS A CA 1
ATOM 826 C C . LYS A 1 108 ? -13.374 -2.008 35.160 1.00 95.94 108 LYS A C 1
ATOM 828 O O . LYS A 1 108 ? -12.782 -2.236 34.107 1.00 95.94 108 LYS A O 1
ATOM 833 N N . ILE A 1 109 ? -14.633 -1.571 35.213 1.00 95.94 109 ILE A N 1
ATOM 834 C CA . ILE A 1 109 ? -15.449 -1.317 34.019 1.00 95.94 109 ILE A CA 1
ATOM 835 C C . ILE A 1 109 ? -14.950 -0.069 33.287 1.00 95.94 109 ILE A C 1
ATOM 837 O O . ILE A 1 109 ? -14.775 -0.123 32.072 1.00 95.94 109 ILE A O 1
ATOM 841 N N . GLU A 1 110 ? -14.668 1.018 34.013 1.00 96.94 110 GLU A N 1
ATOM 842 C CA . GLU A 1 110 ? -14.096 2.249 33.447 1.00 96.94 110 GLU A CA 1
ATOM 843 C C . GLU A 1 110 ? -12.762 1.951 32.755 1.00 96.94 110 GLU A C 1
ATOM 845 O O . GLU A 1 110 ? -12.584 2.309 31.596 1.00 96.94 110 GLU A O 1
ATOM 850 N N . LYS A 1 111 ? -11.882 1.167 33.392 1.00 97.50 111 LYS A N 1
ATOM 851 C CA . LYS A 1 111 ? -10.602 0.760 32.800 1.00 97.50 111 LYS A CA 1
ATOM 852 C C . LYS A 1 111 ? -10.755 -0.048 31.510 1.00 97.50 111 LYS A C 1
ATOM 854 O O . LYS A 1 111 ? -9.983 0.149 30.576 1.00 97.50 111 LYS A O 1
ATOM 859 N N . ASP A 1 112 ? -11.692 -0.996 31.452 1.00 97.12 112 ASP A N 1
ATOM 860 C CA . ASP A 1 112 ? -11.948 -1.729 30.206 1.00 97.12 112 ASP A CA 1
ATOM 861 C C . ASP A 1 112 ? -12.525 -0.797 29.124 1.00 97.12 112 ASP A C 1
ATOM 863 O O . ASP A 1 112 ? -12.209 -0.982 27.950 1.00 97.12 112 ASP A O 1
ATOM 867 N N . GLY A 1 113 ? -13.304 0.219 29.510 1.00 96.44 113 GLY A N 1
ATOM 868 C CA . GLY A 1 113 ? -13.803 1.257 28.609 1.00 96.44 113 GLY A CA 1
ATOM 869 C C . GLY A 1 113 ? -12.705 2.164 28.052 1.00 96.44 113 GLY A C 1
ATOM 870 O O . GLY A 1 113 ? -12.655 2.378 26.841 1.00 96.44 113 GLY A O 1
ATOM 871 N N . ASP A 1 114 ? -11.784 2.620 28.900 1.00 97.81 114 ASP A N 1
ATOM 872 C CA . ASP A 1 114 ? -10.622 3.421 28.496 1.00 97.81 114 ASP A CA 1
ATOM 873 C C . ASP A 1 114 ? -9.759 2.669 27.473 1.00 97.81 114 ASP A C 1
ATOM 875 O O . ASP A 1 114 ? -9.352 3.235 26.464 1.00 97.81 114 ASP A O 1
ATOM 879 N N . LEU A 1 115 ? -9.568 1.356 27.654 1.00 97.81 115 LEU A N 1
ATOM 880 C CA . LEU A 1 115 ? -8.829 0.528 26.693 1.00 97.81 115 LEU A CA 1
ATOM 881 C C . LEU A 1 115 ? -9.507 0.437 25.313 1.00 97.81 115 LEU A C 1
ATOM 883 O O . LEU A 1 115 ? -8.814 0.242 24.314 1.00 97.81 115 LEU A O 1
ATOM 887 N N . VAL A 1 116 ? -10.837 0.560 25.229 1.00 97.62 116 VAL A N 1
ATOM 888 C CA . VAL A 1 116 ? -11.553 0.638 23.938 1.00 97.62 116 VAL A CA 1
ATOM 889 C C . VAL A 1 116 ? -11.304 1.996 23.273 1.00 97.62 116 VAL A C 1
ATOM 891 O O . VAL A 1 116 ? -11.116 2.060 22.057 1.00 97.62 116 VAL A O 1
ATOM 894 N N . ILE A 1 117 ? -11.251 3.076 24.059 1.00 96.31 117 ILE A N 1
ATOM 895 C CA . ILE A 1 117 ? -10.932 4.422 23.563 1.00 96.31 117 ILE A CA 1
ATOM 896 C C . ILE A 1 117 ? -9.482 4.473 23.056 1.00 96.31 117 ILE A C 1
ATOM 898 O O . ILE A 1 117 ? -9.243 4.875 21.918 1.00 96.31 117 ILE A O 1
ATOM 902 N N . ASP A 1 118 ? -8.524 3.966 23.831 1.00 97.56 118 ASP A N 1
ATOM 903 C CA . ASP A 1 118 ? -7.119 3.880 23.413 1.00 97.56 118 ASP A CA 1
ATOM 904 C C . ASP A 1 118 ? -6.969 3.096 22.095 1.00 97.56 118 ASP A C 1
ATOM 906 O O . ASP A 1 118 ? -6.184 3.464 21.213 1.00 97.56 118 ASP A O 1
ATOM 910 N N . ALA A 1 119 ? -7.757 2.026 21.923 1.00 97.75 119 ALA A N 1
ATOM 911 C CA . ALA A 1 119 ? -7.745 1.222 20.707 1.00 97.75 119 ALA A CA 1
ATOM 912 C C . ALA A 1 119 ? -8.224 2.005 19.473 1.00 97.75 119 ALA A C 1
ATOM 914 O O . ALA A 1 119 ? -7.633 1.842 18.401 1.00 97.75 119 ALA A O 1
ATOM 915 N N . VAL A 1 120 ? -9.254 2.859 19.592 1.00 97.31 120 VAL A N 1
ATOM 916 C CA . VAL A 1 120 ? -9.735 3.662 18.453 1.00 97.31 120 VAL A CA 1
ATOM 917 C C . VAL A 1 120 ? -8.734 4.742 18.056 1.00 97.31 120 VAL A C 1
ATOM 919 O O . VAL A 1 120 ? -8.491 4.945 16.863 1.00 97.31 120 VAL A O 1
ATOM 922 N N . GLU A 1 121 ? -8.102 5.393 19.034 1.00 97.31 121 GLU A N 1
ATOM 923 C CA . GLU A 1 121 ? -7.113 6.441 18.776 1.00 97.31 121 GLU A CA 1
ATOM 924 C C . GLU A 1 121 ? -5.891 5.876 18.044 1.00 97.31 121 GLU A C 1
ATOM 926 O O . GLU A 1 121 ? -5.467 6.399 17.003 1.00 97.31 121 GLU A O 1
ATOM 931 N N . GLU A 1 122 ? -5.360 4.754 18.535 1.00 98.12 122 GLU A N 1
ATOM 932 C CA . GLU A 1 122 ? -4.220 4.087 17.914 1.00 98.12 122 GLU A CA 1
ATOM 933 C C . GLU A 1 122 ? -4.581 3.519 16.533 1.00 98.12 122 GLU A C 1
ATOM 935 O O . GLU A 1 122 ? -3.808 3.669 15.580 1.00 98.12 122 GLU A O 1
ATOM 940 N N . ALA A 1 123 ? -5.771 2.927 16.373 1.00 98.06 123 ALA A N 1
ATOM 941 C CA . ALA A 1 123 ? -6.229 2.433 15.078 1.00 98.06 123 ALA A CA 1
ATOM 942 C C . ALA A 1 123 ? -6.347 3.564 14.044 1.00 98.06 123 ALA A C 1
ATOM 944 O O . ALA A 1 123 ? -5.889 3.404 12.909 1.00 98.06 123 ALA A O 1
ATOM 945 N N . GLY A 1 124 ? -6.872 4.729 14.437 1.00 97.50 124 GLY A N 1
ATOM 946 C CA . GLY A 1 124 ? -6.937 5.917 13.586 1.00 97.50 124 GLY A CA 1
ATOM 947 C C . GLY A 1 124 ? -5.551 6.405 13.149 1.00 97.50 124 GLY A C 1
ATOM 948 O O . GLY A 1 124 ? -5.321 6.678 11.964 1.00 97.50 124 GLY A O 1
ATOM 949 N N . ARG A 1 125 ? -4.584 6.443 14.076 1.00 98.25 125 ARG A N 1
ATOM 950 C CA . ARG A 1 125 ? -3.189 6.812 13.779 1.00 98.25 125 ARG A CA 1
ATOM 951 C C . ARG A 1 125 ? -2.538 5.843 12.789 1.00 98.25 125 ARG A C 1
ATOM 953 O O . ARG A 1 125 ? -1.893 6.277 11.829 1.00 98.25 125 ARG A O 1
ATOM 960 N N . LEU A 1 126 ? -2.708 4.539 13.001 1.00 97.88 126 LEU A N 1
ATOM 961 C CA . LEU A 1 126 ? -2.173 3.495 12.123 1.00 97.88 126 LEU A CA 1
ATOM 962 C C . LEU A 1 126 ? -2.834 3.517 10.740 1.00 97.88 126 LEU A C 1
ATOM 964 O O . LEU A 1 126 ? -2.145 3.347 9.732 1.00 97.88 126 LEU A O 1
ATOM 968 N N . ALA A 1 127 ? -4.141 3.778 10.668 1.00 97.38 127 ALA A N 1
ATOM 969 C CA . ALA A 1 127 ? -4.870 3.874 9.408 1.00 97.38 127 ALA A CA 1
ATOM 970 C C . ALA A 1 127 ? -4.401 5.065 8.568 1.00 97.38 127 ALA A C 1
ATOM 972 O O . ALA A 1 127 ? -4.201 4.938 7.356 1.00 97.38 127 ALA A O 1
ATOM 973 N N . LEU A 1 128 ? -4.141 6.209 9.208 1.00 96.62 128 LEU A N 1
ATOM 974 C CA . LEU A 1 128 ? -3.537 7.357 8.538 1.00 96.62 128 LEU A CA 1
ATOM 975 C C . LEU A 1 128 ? -2.154 7.008 7.971 1.00 96.62 128 LEU A C 1
ATOM 977 O O . LEU A 1 128 ? -1.871 7.336 6.817 1.00 96.62 128 LEU A O 1
ATOM 981 N N . ALA A 1 129 ? -1.309 6.323 8.745 1.00 96.44 129 ALA A N 1
ATOM 982 C CA . ALA A 1 129 ? 0.010 5.896 8.284 1.00 96.44 129 ALA A CA 1
ATOM 983 C C . ALA A 1 129 ? -0.083 4.928 7.086 1.00 96.44 129 ALA A C 1
ATOM 985 O O . ALA A 1 129 ? 0.564 5.157 6.063 1.00 96.44 129 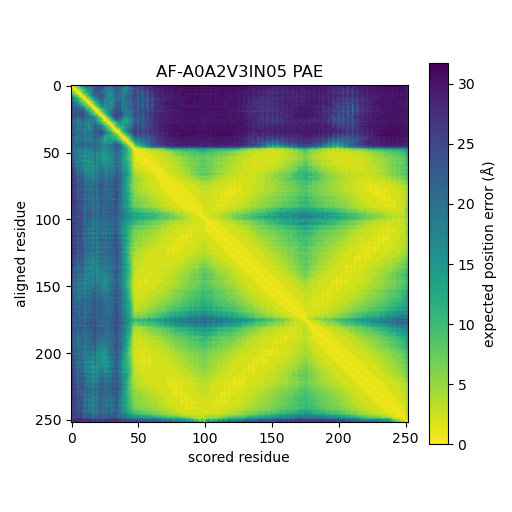ALA A O 1
ATOM 986 N N . ALA A 1 130 ? -0.950 3.910 7.158 1.00 94.69 130 ALA A N 1
ATOM 987 C CA . ALA A 1 130 ? -1.197 2.977 6.054 1.00 94.69 130 ALA A CA 1
ATOM 988 C C . ALA A 1 130 ? -1.693 3.693 4.782 1.00 94.69 130 ALA A C 1
ATOM 990 O O . ALA A 1 130 ? -1.190 3.445 3.684 1.00 94.69 130 ALA A O 1
ATOM 991 N N . SER A 1 131 ? -2.603 4.661 4.928 1.00 94.19 131 SER A N 1
ATOM 992 C CA . SER A 1 131 ? -3.103 5.489 3.822 1.00 94.19 131 SER A CA 1
ATOM 993 C C . SER A 1 131 ? -1.992 6.331 3.178 1.00 94.19 131 SER A C 1
ATOM 995 O O . SER A 1 131 ? -1.893 6.432 1.948 1.00 94.19 131 SER A O 1
ATOM 997 N N . GLN A 1 132 ? -1.097 6.906 3.988 1.00 96.00 132 GLN A N 1
ATOM 998 C CA . GLN A 1 132 ? 0.052 7.668 3.497 1.00 96.00 132 GLN A CA 1
ATOM 999 C C . GLN A 1 132 ? 1.033 6.791 2.716 1.00 96.00 132 GLN A C 1
ATOM 1001 O O . GLN A 1 132 ? 1.474 7.199 1.637 1.00 96.00 132 GLN A O 1
ATOM 1006 N N . ASP A 1 133 ? 1.344 5.597 3.216 1.00 94.38 133 ASP A N 1
ATOM 1007 C CA . ASP A 1 133 ? 2.211 4.645 2.521 1.00 94.38 133 ASP A CA 1
ATOM 1008 C C . ASP A 1 133 ? 1.559 4.137 1.231 1.00 94.38 133 ASP A C 1
ATOM 1010 O O . ASP A 1 133 ? 2.186 4.156 0.168 1.00 94.38 133 ASP A O 1
ATOM 1014 N N . GLY A 1 134 ? 0.259 3.838 1.255 1.00 93.62 134 GLY A N 1
ATOM 1015 C CA . GLY A 1 134 ? -0.474 3.473 0.046 1.00 93.62 134 GLY A CA 1
ATOM 1016 C C . GLY A 1 134 ? -0.461 4.574 -1.021 1.00 93.62 134 GLY A C 1
ATOM 1017 O O . GLY A 1 134 ? -0.265 4.313 -2.212 1.00 93.62 134 GLY A O 1
ATOM 1018 N N . ARG A 1 135 ? -0.553 5.844 -0.606 1.00 94.25 135 ARG A N 1
ATOM 1019 C CA . ARG A 1 135 ? -0.401 6.994 -1.509 1.00 94.25 135 ARG A CA 1
ATOM 1020 C C . ARG A 1 135 ? 1.002 7.077 -2.116 1.00 94.25 135 ARG A C 1
ATOM 1022 O O . ARG A 1 135 ? 1.123 7.483 -3.279 1.00 94.25 135 ARG A O 1
ATOM 1029 N N . LYS A 1 136 ? 2.058 6.748 -1.364 1.00 95.25 136 LYS A N 1
ATOM 1030 C CA . LYS A 1 136 ? 3.432 6.708 -1.896 1.00 95.25 136 LYS A CA 1
ATOM 1031 C C . LYS A 1 136 ? 3.563 5.624 -2.958 1.00 95.25 136 LYS A C 1
ATOM 1033 O O . LYS A 1 136 ? 4.054 5.936 -4.043 1.00 95.25 136 LYS A O 1
ATOM 1038 N N . VAL A 1 137 ? 3.025 4.426 -2.717 1.00 93.31 137 VAL A N 1
ATOM 1039 C CA . VAL A 1 137 ? 3.015 3.343 -3.714 1.00 93.31 137 VAL A CA 1
ATOM 1040 C C . VAL A 1 137 ? 2.297 3.767 -4.990 1.00 93.31 137 VAL A C 1
ATOM 1042 O O . VAL A 1 137 ? 2.864 3.645 -6.075 1.00 93.31 137 VAL A O 1
ATOM 1045 N N . TYR A 1 138 ? 1.103 4.353 -4.882 1.00 93.50 138 TYR A N 1
ATOM 1046 C CA . TYR A 1 138 ? 0.356 4.814 -6.055 1.00 93.50 138 TYR A CA 1
ATOM 1047 C C . TYR A 1 138 ? 1.109 5.892 -6.857 1.00 93.50 138 TYR A C 1
ATOM 1049 O O . TYR A 1 138 ? 1.105 5.910 -8.089 1.00 93.50 138 TYR A O 1
ATOM 1057 N N . LYS A 1 139 ? 1.803 6.817 -6.183 1.00 94.56 139 LYS A N 1
ATOM 1058 C CA . LYS A 1 139 ? 2.679 7.781 -6.873 1.00 94.56 139 LYS A CA 1
ATOM 1059 C C . LYS A 1 139 ? 3.881 7.085 -7.516 1.00 94.56 139 LYS A C 1
ATOM 1061 O O . LYS A 1 139 ? 4.257 7.436 -8.637 1.00 94.56 139 LYS A O 1
ATOM 1066 N N . GLY A 1 140 ? 4.458 6.109 -6.820 1.00 94.31 140 GLY A N 1
ATOM 1067 C CA . GLY A 1 140 ? 5.551 5.268 -7.289 1.00 94.31 140 GLY A CA 1
ATOM 1068 C C . GLY A 1 140 ? 5.192 4.530 -8.574 1.00 94.31 140 GLY A C 1
ATOM 1069 O O . GLY A 1 140 ? 5.929 4.640 -9.548 1.00 94.31 140 GLY A O 1
ATOM 1070 N N . SER A 1 141 ? 4.028 3.882 -8.645 1.00 94.12 141 SER A N 1
ATOM 1071 C CA . SER A 1 141 ? 3.581 3.146 -9.837 1.00 94.12 141 SER A CA 1
ATOM 1072 C C . SER A 1 141 ? 3.477 4.044 -11.074 1.00 94.12 141 SER A C 1
ATOM 1074 O O . SER A 1 141 ? 3.967 3.699 -12.153 1.00 94.12 141 SER A O 1
ATOM 1076 N N . ARG A 1 142 ? 2.955 5.267 -10.914 1.00 95.25 142 ARG A N 1
ATOM 1077 C CA . ARG A 1 142 ? 2.918 6.266 -11.995 1.00 95.25 142 ARG A CA 1
ATOM 1078 C C . ARG A 1 142 ? 4.312 6.699 -12.438 1.00 95.25 142 ARG A C 1
ATOM 1080 O O . ARG A 1 142 ? 4.542 6.881 -13.635 1.00 95.25 142 ARG A O 1
ATOM 1087 N N . ASN A 1 143 ? 5.237 6.893 -11.498 1.00 95.75 143 ASN A N 1
ATOM 1088 C CA . ASN A 1 143 ? 6.618 7.245 -11.826 1.00 95.75 143 ASN A CA 1
ATOM 1089 C C . ASN A 1 143 ? 7.329 6.091 -12.547 1.00 95.75 143 ASN A C 1
ATOM 1091 O O . ASN A 1 143 ? 7.979 6.294 -13.571 1.00 95.75 143 ASN A O 1
ATOM 1095 N N . LEU A 1 144 ? 7.130 4.869 -12.064 1.00 92.75 144 LEU A N 1
ATOM 1096 C CA . LEU A 1 144 ? 7.674 3.657 -12.653 1.00 92.75 144 LEU A CA 1
ATOM 1097 C C . LEU A 1 144 ? 7.197 3.464 -14.093 1.00 92.75 144 LEU A C 1
ATOM 1099 O O . LEU A 1 144 ? 8.010 3.181 -14.964 1.00 92.75 144 LEU A O 1
ATOM 1103 N N . ALA A 1 145 ? 5.914 3.701 -14.377 1.00 94.75 145 ALA A N 1
ATOM 1104 C CA . ALA A 1 145 ? 5.381 3.632 -15.736 1.00 94.75 145 ALA A CA 1
ATOM 1105 C C . ALA A 1 145 ? 6.084 4.612 -16.697 1.00 94.75 145 ALA A C 1
ATOM 1107 O O . ALA A 1 145 ? 6.368 4.269 -17.847 1.00 94.75 145 ALA A O 1
ATOM 1108 N N . ARG A 1 146 ? 6.421 5.823 -16.225 1.00 96.50 146 ARG A N 1
ATOM 1109 C CA . ARG A 1 146 ? 7.185 6.810 -17.009 1.00 96.50 146 ARG A CA 1
ATOM 1110 C C . ARG A 1 146 ? 8.623 6.354 -17.247 1.00 96.50 146 ARG A C 1
ATOM 1112 O O . ARG A 1 146 ? 9.119 6.466 -18.366 1.00 96.50 146 ARG A O 1
ATOM 1119 N N . LEU A 1 147 ? 9.279 5.821 -16.218 1.00 94.19 147 LEU A N 1
ATOM 1120 C CA . LEU A 1 147 ? 10.642 5.292 -16.316 1.00 94.19 147 LEU A CA 1
ATOM 1121 C C . LEU A 1 147 ? 10.707 4.072 -17.240 1.00 94.19 147 LEU A C 1
ATOM 1123 O O . LEU A 1 147 ? 11.607 3.987 -18.073 1.00 94.19 147 LEU A O 1
ATOM 1127 N N . ALA A 1 148 ? 9.706 3.194 -17.178 1.00 91.06 148 ALA A N 1
ATOM 1128 C CA . ALA A 1 148 ? 9.565 2.056 -18.072 1.00 91.06 148 ALA A CA 1
ATOM 1129 C C . ALA A 1 148 ? 9.432 2.500 -19.535 1.00 91.06 148 ALA A C 1
ATOM 1131 O O . ALA A 1 148 ? 10.139 2.001 -20.410 1.00 91.06 148 ALA A O 1
ATOM 1132 N N . ALA A 1 149 ? 8.586 3.498 -19.812 1.00 95.56 149 ALA A N 1
ATOM 1133 C CA . ALA A 1 149 ? 8.460 4.069 -21.151 1.00 95.56 149 ALA A CA 1
ATOM 1134 C C . ALA A 1 149 ? 9.779 4.690 -21.645 1.00 95.56 149 ALA A C 1
ATOM 1136 O O . ALA A 1 149 ? 10.156 4.482 -22.802 1.00 95.56 149 ALA A O 1
ATOM 1137 N N . LYS A 1 150 ? 10.505 5.398 -20.768 1.00 94.81 150 LYS A N 1
ATOM 1138 C CA . LYS A 1 150 ? 11.823 5.970 -21.079 1.00 94.81 150 LYS A CA 1
ATOM 1139 C C . LYS A 1 150 ? 12.844 4.882 -21.418 1.00 94.81 150 LYS A C 1
ATOM 1141 O O . LYS A 1 150 ? 13.495 4.983 -22.452 1.00 94.81 150 LYS A O 1
ATOM 1146 N N . ALA A 1 151 ? 12.930 3.825 -20.610 1.00 89.25 151 ALA A N 1
ATOM 1147 C CA . ALA A 1 151 ? 13.824 2.693 -20.850 1.00 89.25 151 ALA A CA 1
ATOM 1148 C C . ALA A 1 151 ? 13.504 1.982 -22.178 1.00 89.25 151 ALA A C 1
ATOM 1150 O O . ALA A 1 151 ? 14.399 1.753 -22.988 1.00 89.25 151 ALA A O 1
ATOM 1151 N N . ARG A 1 152 ? 12.219 1.716 -22.458 1.00 90.25 152 ARG A N 1
ATOM 1152 C CA . ARG A 1 152 ? 11.765 1.121 -23.730 1.00 90.25 152 ARG A CA 1
ATOM 1153 C C . ARG A 1 152 ? 12.099 1.982 -24.941 1.00 90.25 152 ARG A C 1
ATOM 1155 O O . ARG A 1 152 ? 12.358 1.449 -26.017 1.00 90.25 152 ARG A O 1
ATOM 1162 N N . LYS A 1 153 ? 12.002 3.307 -24.811 1.00 95.50 153 LYS A N 1
ATOM 1163 C CA . LYS A 1 153 ? 12.345 4.230 -25.895 1.00 95.50 153 LYS A CA 1
ATOM 1164 C C . LYS A 1 153 ? 13.854 4.226 -26.139 1.00 95.50 153 LYS A C 1
ATOM 1166 O O . LYS A 1 153 ? 14.261 3.933 -27.253 1.00 95.50 153 LYS A O 1
ATOM 1171 N N . ALA A 1 154 ? 14.653 4.444 -25.095 1.00 91.69 154 ALA A N 1
ATOM 1172 C CA . ALA A 1 154 ? 16.111 4.458 -25.194 1.00 91.69 154 ALA A CA 1
ATOM 1173 C C . ALA A 1 154 ? 16.667 3.146 -25.773 1.00 91.69 154 ALA A C 1
ATOM 1175 O O . ALA A 1 154 ? 17.534 3.180 -26.637 1.00 91.69 154 ALA A O 1
ATOM 1176 N N . ASN A 1 155 ? 16.109 1.995 -25.376 1.00 89.06 155 ASN A N 1
ATOM 1177 C CA . ASN A 1 155 ? 16.498 0.700 -25.935 1.00 89.06 155 ASN A CA 1
ATOM 1178 C C . ASN A 1 155 ? 16.176 0.580 -27.432 1.00 89.06 155 ASN A C 1
ATOM 1180 O O . ASN A 1 155 ? 17.020 0.149 -28.208 1.00 89.06 155 ASN A O 1
ATOM 1184 N N . ARG A 1 156 ? 14.970 0.985 -27.856 1.00 93.06 156 ARG A N 1
ATOM 1185 C CA . ARG A 1 156 ? 14.589 0.971 -29.279 1.00 93.06 156 ARG A CA 1
ATOM 1186 C C . ARG A 1 156 ? 15.461 1.906 -30.111 1.00 93.06 156 ARG A C 1
ATOM 1188 O O . ARG A 1 156 ? 15.903 1.525 -31.190 1.00 93.06 156 ARG A O 1
ATOM 1195 N N . ASP A 1 157 ? 15.721 3.105 -29.602 1.00 94.06 157 ASP A N 1
ATOM 1196 C CA . ASP A 1 157 ? 16.564 4.087 -30.278 1.00 94.06 157 ASP A CA 1
ATOM 1197 C C . ASP A 1 157 ? 18.013 3.570 -30.382 1.00 94.06 157 ASP A C 1
ATOM 1199 O O . ASP A 1 157 ? 18.628 3.695 -31.441 1.00 94.06 157 ASP A O 1
ATOM 1203 N N . ALA A 1 158 ? 18.532 2.909 -29.336 1.00 90.88 158 ALA A N 1
ATOM 1204 C CA . ALA A 1 158 ? 19.847 2.265 -29.354 1.00 90.88 158 ALA A CA 1
ATOM 1205 C C . ALA A 1 158 ? 19.921 1.137 -30.398 1.00 90.88 158 ALA A C 1
ATOM 1207 O O . ALA A 1 158 ? 20.864 1.101 -31.181 1.00 90.88 158 ALA A O 1
ATOM 1208 N N . GLU A 1 159 ? 18.913 0.262 -30.479 1.00 90.50 159 GLU A N 1
ATOM 1209 C CA . GLU A 1 159 ? 18.852 -0.805 -31.494 1.00 90.50 159 GLU A CA 1
ATOM 1210 C C . GLU A 1 159 ? 18.835 -0.247 -32.928 1.00 90.50 159 GLU A C 1
ATOM 1212 O O . GLU A 1 159 ? 19.443 -0.819 -33.837 1.00 90.50 159 GLU A O 1
ATOM 1217 N N . VAL A 1 160 ? 18.138 0.872 -33.156 1.00 94.88 160 VAL A N 1
ATOM 1218 C CA . VAL A 1 160 ? 18.129 1.555 -34.459 1.00 94.88 160 VAL A CA 1
ATOM 1219 C C . VAL A 1 160 ? 19.501 2.158 -34.766 1.00 94.88 160 VAL A C 1
ATOM 1221 O O . VAL A 1 160 ? 19.992 1.997 -35.886 1.00 94.88 160 VAL A O 1
ATOM 1224 N N . ALA A 1 161 ? 20.130 2.821 -33.793 1.00 93.19 161 ALA A N 1
ATOM 1225 C CA . ALA A 1 161 ? 21.462 3.399 -33.944 1.00 93.19 161 ALA A CA 1
ATOM 1226 C C . ALA A 1 161 ? 22.527 2.318 -34.206 1.00 93.19 161 ALA A C 1
ATOM 1228 O O . ALA A 1 161 ? 23.335 2.472 -35.118 1.00 93.19 161 ALA A O 1
ATOM 1229 N N . GLU A 1 162 ? 22.466 1.177 -33.515 1.00 93.00 162 GLU A N 1
ATOM 1230 C CA . GLU A 1 162 ? 23.363 0.037 -33.744 1.00 93.00 162 GLU A CA 1
ATOM 1231 C C . GLU A 1 162 ? 23.208 -0.562 -35.142 1.00 93.00 162 GLU A C 1
ATOM 1233 O O . GLU A 1 162 ? 24.199 -0.896 -35.792 1.00 93.00 162 GLU A O 1
ATOM 1238 N N . LYS A 1 163 ? 21.970 -0.701 -35.634 1.00 95.31 163 LYS A N 1
ATOM 1239 C CA . LYS A 1 163 ? 21.724 -1.179 -37.004 1.00 95.31 163 LYS A CA 1
ATOM 1240 C C . LYS A 1 163 ? 22.298 -0.219 -38.043 1.00 95.31 163 LYS A C 1
ATOM 1242 O O . LYS A 1 163 ? 22.874 -0.675 -39.028 1.00 95.31 163 LYS A O 1
ATOM 1247 N N . ARG A 1 164 ? 22.161 1.093 -37.823 1.00 95.44 164 ARG A N 1
ATOM 1248 C CA . ARG A 1 164 ? 22.748 2.123 -38.695 1.00 95.44 164 ARG A CA 1
ATOM 1249 C C . ARG A 1 164 ? 24.269 2.080 -38.665 1.00 95.44 164 ARG A C 1
ATOM 1251 O O . ARG A 1 164 ? 24.870 2.055 -39.730 1.00 95.44 164 ARG A O 1
ATOM 1258 N N . LEU A 1 165 ? 24.864 1.997 -37.475 1.00 94.94 165 LEU A N 1
ATOM 1259 C CA . LEU A 1 165 ? 26.308 1.863 -37.305 1.00 94.94 165 LEU A CA 1
ATOM 1260 C C . LEU A 1 165 ? 26.841 0.657 -38.085 1.00 94.94 165 LEU A C 1
ATOM 1262 O O . LEU A 1 165 ? 27.689 0.832 -38.950 1.00 94.94 165 LEU A O 1
ATOM 1266 N N . LYS A 1 166 ? 26.261 -0.533 -37.880 1.00 95.12 166 LYS A N 1
ATOM 1267 C CA . LYS A 1 166 ? 26.658 -1.750 -38.608 1.00 95.12 166 LYS A CA 1
ATOM 1268 C C . LYS A 1 166 ? 26.532 -1.599 -40.124 1.00 95.12 166 LYS A C 1
ATOM 1270 O O . LYS A 1 166 ? 27.369 -2.105 -40.867 1.00 95.12 166 LYS A O 1
ATOM 1275 N N . SER A 1 167 ? 25.480 -0.925 -40.592 1.00 95.69 167 SER A N 1
ATOM 1276 C CA . SER A 1 167 ? 25.267 -0.676 -42.020 1.00 95.69 167 SER A CA 1
ATOM 1277 C C . SER A 1 167 ? 26.332 0.250 -42.613 1.00 95.69 167 SER A C 1
ATOM 1279 O O . SER A 1 167 ? 26.826 -0.032 -43.702 1.00 95.69 167 SER A O 1
ATOM 1281 N N . GLU A 1 168 ? 26.685 1.338 -41.924 1.00 94.44 168 GLU A N 1
ATOM 1282 C CA . GLU A 1 168 ? 27.720 2.272 -42.387 1.00 94.44 168 GLU A CA 1
ATOM 1283 C C . GLU A 1 168 ? 29.122 1.653 -42.292 1.00 94.44 168 GLU A C 1
ATOM 1285 O O . GLU A 1 168 ? 29.896 1.797 -43.235 1.00 94.44 168 GLU A O 1
ATOM 1290 N N . GLU A 1 169 ? 29.419 0.883 -41.237 1.00 94.00 169 GLU A N 1
ATOM 1291 C CA . GLU A 1 169 ? 30.659 0.097 -41.120 1.00 94.00 169 GLU A CA 1
ATOM 1292 C C . GLU A 1 169 ? 30.793 -0.877 -42.299 1.00 94.00 169 GLU A C 1
ATOM 1294 O O . GLU A 1 169 ? 31.792 -0.854 -43.014 1.00 94.00 169 GLU A O 1
ATOM 1299 N N . THR A 1 170 ? 29.737 -1.645 -42.592 1.00 95.19 170 THR A N 1
ATOM 1300 C CA . THR A 1 170 ? 29.720 -2.584 -43.728 1.00 95.19 170 THR A CA 1
ATOM 1301 C C . THR A 1 170 ? 29.886 -1.866 -45.073 1.00 95.19 170 THR A C 1
ATOM 1303 O O . THR A 1 170 ? 30.493 -2.415 -45.994 1.00 95.19 170 THR A O 1
ATOM 1306 N N . ARG A 1 171 ? 29.318 -0.661 -45.239 1.00 94.88 171 ARG 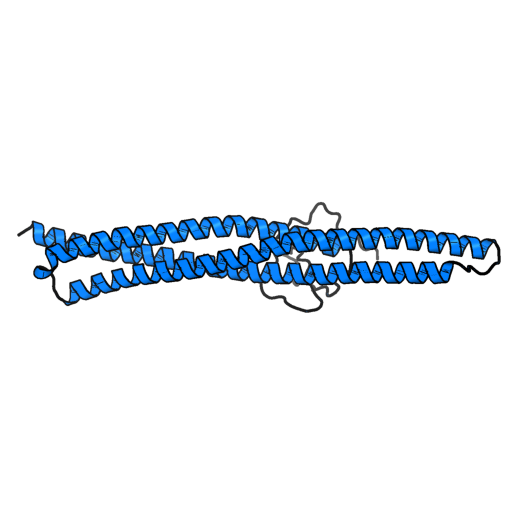A N 1
ATOM 1307 C CA . ARG A 1 171 ? 29.464 0.116 -46.481 1.00 94.88 171 ARG A CA 1
ATOM 1308 C C . ARG A 1 171 ? 30.899 0.608 -46.648 1.00 94.88 171 ARG A C 1
ATOM 1310 O O . ARG A 1 171 ? 31.483 0.394 -47.701 1.00 94.88 171 ARG A O 1
ATOM 1317 N N . ALA A 1 172 ? 31.467 1.204 -45.605 1.00 93.19 172 ALA A N 1
ATOM 1318 C CA . ALA A 1 172 ? 32.833 1.712 -45.620 1.00 93.19 172 ALA A CA 1
ATOM 1319 C C . ALA A 1 172 ? 33.858 0.597 -45.892 1.00 93.19 172 ALA A C 1
ATOM 1321 O O . ALA A 1 172 ? 34.744 0.771 -46.729 1.00 93.19 172 ALA A O 1
ATOM 1322 N N . GLU A 1 173 ? 33.674 -0.577 -45.273 1.00 93.81 173 GLU A N 1
ATOM 1323 C CA . GLU A 1 173 ? 34.479 -1.775 -45.539 1.00 93.81 173 GLU A CA 1
ATOM 1324 C C . GLU A 1 173 ? 34.401 -2.217 -47.007 1.00 93.81 173 GLU A C 1
ATOM 1326 O O . GLU A 1 173 ? 35.432 -2.494 -47.619 1.00 93.81 173 GLU A O 1
ATOM 1331 N N . LYS A 1 174 ? 33.196 -2.257 -47.595 1.00 94.75 174 LYS A N 1
ATOM 1332 C CA . LYS A 1 174 ? 33.003 -2.615 -49.012 1.00 94.75 174 LYS A CA 1
ATOM 1333 C C . LYS A 1 174 ? 33.636 -1.610 -49.967 1.00 94.75 174 LYS A C 1
ATOM 1335 O O . LYS A 1 174 ? 34.205 -2.016 -50.977 1.00 94.75 174 LYS A O 1
ATOM 1340 N N . ASP A 1 175 ? 33.527 -0.327 -49.646 1.00 93.81 175 ASP A N 1
ATOM 1341 C CA . ASP A 1 175 ? 34.045 0.761 -50.472 1.00 93.81 175 ASP A CA 1
ATOM 1342 C C . ASP A 1 175 ? 35.565 0.951 -50.289 1.00 93.81 175 ASP A C 1
ATOM 1344 O O . ASP A 1 175 ? 36.183 1.714 -51.029 1.00 93.81 175 ASP A O 1
ATOM 1348 N N . GLY A 1 176 ? 36.187 0.266 -49.316 1.00 92.50 176 GLY A N 1
ATOM 1349 C CA . GLY A 1 176 ? 37.608 0.415 -48.990 1.00 92.50 176 GLY A CA 1
ATOM 1350 C C . GLY A 1 176 ? 37.950 1.797 -48.428 1.00 92.50 176 GLY A C 1
ATOM 1351 O O . GLY A 1 176 ? 39.064 2.284 -48.615 1.00 92.50 176 GLY A O 1
ATOM 1352 N N . THR A 1 177 ? 36.985 2.451 -47.777 1.00 92.81 177 THR A N 1
ATOM 1353 C CA . THR A 1 177 ? 37.103 3.826 -47.271 1.00 92.81 177 THR A CA 1
ATOM 1354 C C . THR A 1 177 ? 36.936 3.877 -45.758 1.00 92.81 177 THR A C 1
ATOM 1356 O O . THR A 1 177 ? 36.375 2.973 -45.141 1.00 92.81 177 THR A O 1
ATOM 1359 N N . GLU A 1 178 ? 37.425 4.947 -45.134 1.00 91.94 178 GLU A N 1
ATOM 1360 C CA . GLU A 1 178 ? 37.187 5.191 -43.713 1.00 91.94 178 GLU A CA 1
ATOM 1361 C C . GLU A 1 178 ? 35.739 5.648 -43.469 1.00 91.94 178 GLU A C 1
ATOM 1363 O O . GLU A 1 178 ? 35.226 6.546 -44.142 1.00 91.94 178 GLU A O 1
ATOM 1368 N N . CYS A 1 179 ? 35.078 5.061 -42.468 1.00 93.56 179 CYS A N 1
ATOM 1369 C CA . CYS A 1 179 ? 33.727 5.458 -42.083 1.00 93.56 179 CYS A CA 1
ATOM 1370 C C . CYS A 1 179 ? 33.736 6.734 -41.227 1.00 93.56 179 CYS A C 1
ATOM 1372 O O . CYS A 1 179 ? 33.742 6.678 -39.996 1.00 93.56 179 CYS A O 1
ATOM 1374 N N . THR A 1 180 ? 33.674 7.897 -41.869 1.00 92.25 180 THR A N 1
ATOM 1375 C CA . THR A 1 180 ? 33.711 9.204 -41.186 1.00 92.25 180 THR A CA 1
ATOM 1376 C C . THR A 1 180 ? 32.515 9.469 -40.261 1.00 92.25 180 THR A C 1
ATOM 1378 O O . THR A 1 180 ? 32.627 10.258 -39.325 1.00 92.25 180 THR A O 1
ATOM 1381 N N . THR A 1 181 ? 31.374 8.803 -40.472 1.00 92.19 181 THR A N 1
ATOM 1382 C CA . THR A 1 181 ? 30.157 8.939 -39.646 1.00 92.19 181 THR A CA 1
ATOM 1383 C C . THR A 1 181 ? 30.091 7.943 -38.483 1.00 92.19 181 THR A C 1
ATOM 1385 O O . THR A 1 181 ? 29.351 8.170 -37.522 1.00 92.19 181 THR A O 1
ATOM 1388 N N . CYS A 1 182 ? 30.868 6.856 -38.528 1.00 93.12 182 CYS A N 1
ATOM 1389 C CA . CYS A 1 182 ? 30.829 5.789 -37.528 1.00 93.12 182 CYS A CA 1
ATOM 1390 C C . CYS A 1 182 ? 31.207 6.240 -36.105 1.00 93.12 182 CYS A C 1
ATOM 1392 O O . CYS A 1 182 ? 30.540 5.782 -35.177 1.00 93.12 182 CYS A O 1
ATOM 1394 N N . PRO A 1 183 ? 32.195 7.135 -35.879 1.00 94.62 183 PRO A N 1
ATOM 1395 C CA . PRO A 1 183 ? 32.489 7.637 -34.535 1.00 94.62 183 PRO A CA 1
ATOM 1396 C C . PRO A 1 183 ? 31.272 8.284 -33.860 1.00 94.62 183 PRO A C 1
ATOM 1398 O O . PRO A 1 183 ? 30.904 7.887 -32.759 1.00 94.62 183 PRO A O 1
ATOM 1401 N N . GLY A 1 184 ? 30.567 9.181 -34.559 1.00 93.88 184 GLY A N 1
ATOM 1402 C CA . GLY A 1 184 ? 29.365 9.828 -34.017 1.00 93.88 184 GLY A CA 1
ATOM 1403 C C . GLY A 1 184 ? 28.218 8.844 -33.757 1.00 93.88 184 GLY A C 1
ATOM 1404 O O . GLY A 1 184 ? 27.530 8.946 -32.745 1.00 93.88 184 GLY A O 1
ATOM 1405 N N . LEU A 1 185 ? 28.042 7.840 -34.626 1.00 93.25 185 LEU A N 1
ATOM 1406 C CA . LEU A 1 185 ? 27.046 6.782 -34.414 1.00 93.25 185 LEU A CA 1
ATOM 1407 C C . LEU A 1 185 ? 27.385 5.886 -33.210 1.00 93.25 185 LEU A C 1
ATOM 1409 O O . LEU A 1 185 ? 26.472 5.458 -32.504 1.00 93.25 185 LEU A O 1
ATOM 1413 N N . ARG A 1 186 ? 28.671 5.611 -32.953 1.00 94.25 186 ARG A N 1
ATOM 1414 C CA . ARG A 1 186 ? 29.121 4.886 -31.751 1.00 94.25 186 ARG A CA 1
ATOM 1415 C C . ARG A 1 186 ? 28.818 5.680 -30.482 1.00 94.25 186 ARG A C 1
ATOM 1417 O O . ARG A 1 186 ? 28.253 5.110 -29.549 1.00 94.25 186 ARG A O 1
ATOM 1424 N N . ASP A 1 187 ? 29.112 6.978 -30.481 1.00 95.69 187 ASP A N 1
ATOM 1425 C CA . ASP A 1 187 ? 28.808 7.866 -29.353 1.00 95.69 187 ASP A CA 1
ATOM 1426 C C . ASP A 1 187 ? 27.298 7.913 -29.062 1.00 95.69 187 ASP A C 1
ATOM 1428 O O . ASP A 1 187 ? 26.873 7.825 -27.907 1.00 95.69 187 ASP A O 1
ATOM 1432 N N . ASP A 1 188 ? 26.466 7.978 -30.107 1.00 93.81 188 ASP A N 1
ATOM 1433 C CA . ASP A 1 188 ? 25.008 7.937 -29.972 1.00 93.81 188 ASP A CA 1
ATOM 1434 C C . ASP A 1 188 ? 24.500 6.617 -29.378 1.00 93.81 188 ASP A C 1
ATOM 1436 O O . ASP A 1 188 ? 23.639 6.633 -28.492 1.00 93.81 188 ASP A O 1
ATOM 1440 N N . VAL A 1 189 ? 25.032 5.473 -29.826 1.00 91.94 189 VAL A N 1
ATOM 1441 C CA . VAL A 1 189 ? 24.688 4.153 -29.271 1.00 91.94 189 VAL A CA 1
ATOM 1442 C C . VAL A 1 189 ? 25.012 4.093 -27.778 1.00 91.94 1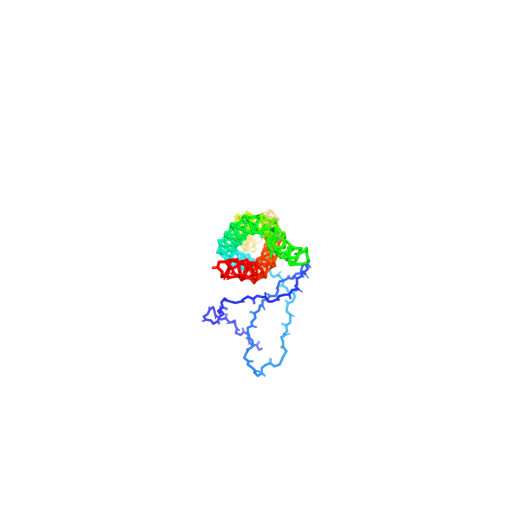89 VAL A C 1
ATOM 1444 O O . VAL A 1 189 ? 24.154 3.703 -26.981 1.00 91.94 189 VAL A O 1
ATOM 1447 N N . GLU A 1 190 ? 26.219 4.500 -27.383 1.00 92.31 190 GLU A N 1
ATOM 1448 C CA . GLU A 1 190 ? 26.652 4.466 -25.982 1.00 92.31 190 GLU A CA 1
ATOM 1449 C C . GLU A 1 190 ? 25.833 5.408 -25.096 1.00 92.31 190 GLU A C 1
ATOM 1451 O O . GLU A 1 190 ? 25.408 5.034 -23.992 1.00 92.31 190 GLU A O 1
ATOM 1456 N N . ARG A 1 191 ? 25.514 6.607 -25.595 1.00 95.19 191 ARG A N 1
ATOM 1457 C CA . ARG A 1 191 ? 24.628 7.545 -24.899 1.00 95.19 191 ARG A CA 1
ATOM 1458 C C . ARG A 1 191 ? 23.240 6.941 -24.677 1.00 95.19 191 ARG A C 1
ATOM 1460 O O . ARG A 1 191 ? 22.742 6.961 -23.551 1.00 95.19 191 ARG A O 1
ATOM 1467 N N . LEU A 1 192 ? 22.620 6.374 -25.713 1.00 91.12 192 LEU A N 1
ATOM 1468 C CA . LEU A 1 192 ? 21.273 5.794 -25.627 1.00 91.12 192 LEU A CA 1
ATOM 1469 C C . LEU A 1 192 ? 21.228 4.571 -24.699 1.00 91.12 192 LEU A C 1
ATOM 1471 O O . LEU A 1 192 ? 20.304 4.442 -23.889 1.00 91.12 192 LEU A O 1
ATOM 1475 N N . LYS A 1 193 ? 22.253 3.711 -24.738 1.00 87.88 193 LYS A N 1
ATOM 1476 C CA . LYS A 1 193 ? 22.406 2.603 -23.780 1.00 87.88 193 LYS A CA 1
ATOM 1477 C C . LYS A 1 193 ? 22.509 3.106 -22.346 1.00 87.88 193 LYS A C 1
ATOM 1479 O O . LYS A 1 193 ? 21.836 2.579 -21.457 1.00 87.88 193 LYS A O 1
ATOM 1484 N N . SER A 1 194 ? 23.300 4.153 -22.122 1.00 87.69 194 SER A N 1
ATOM 1485 C CA . SER A 1 194 ? 23.469 4.774 -20.806 1.00 87.69 194 SER A CA 1
ATOM 1486 C C . SER A 1 194 ? 22.167 5.394 -20.289 1.00 87.69 194 SER A C 1
ATOM 1488 O O . SER A 1 194 ? 21.797 5.195 -19.131 1.00 87.69 194 SER A O 1
ATOM 1490 N N . GLU A 1 195 ? 21.414 6.086 -21.146 1.00 89.56 195 GLU A N 1
ATOM 1491 C CA . GLU A 1 195 ? 20.090 6.623 -20.810 1.00 89.56 195 GLU A CA 1
ATOM 1492 C C . GLU A 1 195 ? 19.097 5.517 -20.423 1.00 89.56 195 GLU A C 1
ATOM 1494 O O . GLU A 1 195 ? 18.372 5.657 -19.430 1.00 89.56 195 GLU A O 1
ATOM 1499 N N . GLY A 1 196 ? 19.088 4.412 -21.177 1.00 85.06 196 GLY A N 1
ATOM 1500 C CA . GLY A 1 196 ? 18.280 3.231 -20.882 1.00 85.06 196 GLY A CA 1
ATOM 1501 C C . GLY A 1 196 ? 18.646 2.610 -19.535 1.00 85.06 196 GLY A C 1
ATOM 1502 O O . GLY A 1 196 ? 17.771 2.412 -18.689 1.00 85.06 196 GLY A O 1
ATOM 1503 N N . LYS A 1 197 ? 19.942 2.394 -19.286 1.00 83.88 197 LYS A N 1
ATOM 1504 C CA . LYS A 1 197 ? 20.466 1.875 -18.014 1.00 83.88 197 LYS A CA 1
ATOM 1505 C C . LYS A 1 197 ? 20.052 2.748 -16.828 1.00 83.88 197 LYS A C 1
ATOM 1507 O O . LYS A 1 197 ? 19.534 2.228 -15.840 1.00 83.88 197 LYS A O 1
ATOM 1512 N N . ASN A 1 198 ? 20.202 4.066 -16.941 1.00 86.75 198 ASN A N 1
ATOM 1513 C CA . ASN A 1 198 ? 19.831 5.006 -15.881 1.00 86.75 198 ASN A CA 1
ATOM 1514 C C . ASN A 1 198 ? 18.324 4.986 -15.590 1.00 86.75 198 ASN A C 1
ATOM 1516 O O . ASN A 1 198 ? 17.916 5.031 -14.429 1.00 86.75 198 ASN A O 1
ATOM 1520 N N . ALA A 1 199 ? 17.487 4.870 -16.626 1.00 88.06 199 ALA A N 1
ATOM 1521 C CA . ALA A 1 199 ? 16.043 4.731 -16.448 1.00 88.06 199 ALA A CA 1
ATOM 1522 C C . ALA A 1 199 ? 15.673 3.430 -15.715 1.00 88.06 199 ALA A C 1
ATOM 1524 O O . ALA A 1 199 ? 14.816 3.456 -14.831 1.00 88.06 199 ALA A O 1
ATOM 1525 N N . VAL A 1 200 ? 16.343 2.315 -16.030 1.00 82.88 200 VAL A N 1
ATOM 1526 C CA . VAL A 1 200 ? 16.135 1.026 -15.346 1.00 82.88 200 VAL A CA 1
ATOM 1527 C C . VAL A 1 200 ? 16.585 1.087 -13.882 1.00 82.88 200 VAL A C 1
ATOM 1529 O O . VAL A 1 200 ? 15.878 0.589 -13.011 1.00 82.88 200 VAL A O 1
ATOM 1532 N N . ILE A 1 201 ? 17.714 1.735 -13.579 1.00 83.44 201 ILE A N 1
ATOM 1533 C CA . ILE A 1 201 ? 18.188 1.914 -12.194 1.00 83.44 201 ILE A CA 1
ATOM 1534 C C . ILE A 1 201 ? 17.173 2.719 -11.373 1.00 83.44 201 ILE A C 1
ATOM 1536 O O . ILE A 1 201 ? 16.779 2.294 -10.286 1.00 83.44 201 ILE A O 1
ATOM 1540 N N . ALA A 1 202 ? 16.703 3.847 -11.91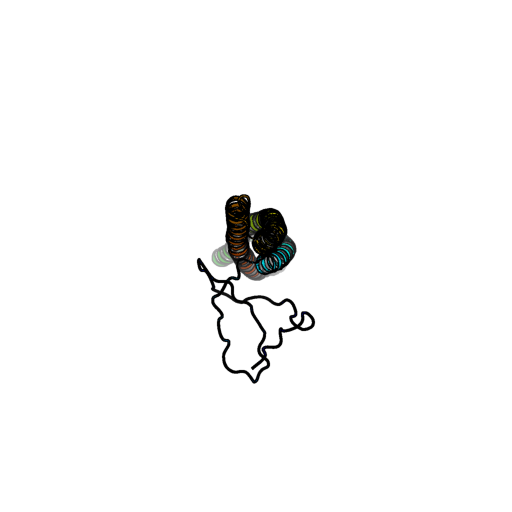0 1.00 87.81 202 ALA A N 1
ATOM 1541 C CA . ALA A 1 202 ? 15.689 4.665 -11.252 1.00 87.81 202 ALA A CA 1
ATOM 1542 C C . ALA A 1 202 ? 14.375 3.889 -11.051 1.00 87.81 202 ALA A C 1
ATOM 1544 O O . ALA A 1 202 ? 13.746 3.989 -9.998 1.00 87.81 202 ALA A O 1
ATOM 1545 N N . ALA A 1 203 ? 13.972 3.074 -12.033 1.00 86.62 203 ALA A N 1
ATOM 1546 C CA . ALA A 1 203 ? 12.802 2.210 -11.914 1.00 86.62 203 ALA A CA 1
ATOM 1547 C C . ALA A 1 203 ? 12.968 1.188 -10.776 1.00 86.62 203 ALA A C 1
ATOM 1549 O O . ALA A 1 203 ? 12.054 1.009 -9.972 1.00 86.62 203 ALA A O 1
ATOM 1550 N N . GLY A 1 204 ? 14.155 0.591 -10.649 1.00 84.88 204 GLY A N 1
ATOM 1551 C CA . GLY A 1 204 ? 14.483 -0.331 -9.561 1.00 84.88 204 GLY A CA 1
ATOM 1552 C C . GLY A 1 204 ? 14.374 0.309 -8.177 1.00 84.88 204 GLY A C 1
ATOM 1553 O O . GLY A 1 204 ? 13.826 -0.303 -7.263 1.00 84.88 204 GLY A O 1
ATOM 1554 N N . GLN A 1 205 ? 14.820 1.558 -8.022 1.00 87.81 205 GLN A N 1
ATOM 1555 C CA . GLN A 1 205 ? 14.673 2.304 -6.765 1.00 87.81 205 GLN A CA 1
ATOM 1556 C C . GLN A 1 205 ? 13.202 2.551 -6.411 1.00 87.81 205 GLN A C 1
ATOM 1558 O O . GLN A 1 205 ? 12.804 2.364 -5.264 1.00 87.81 205 GLN A O 1
ATOM 1563 N N . VAL A 1 206 ? 12.380 2.915 -7.398 1.00 88.81 206 VAL A N 1
ATOM 1564 C CA . VAL A 1 206 ? 10.937 3.107 -7.198 1.00 88.81 206 VAL A CA 1
ATOM 1565 C C . VAL A 1 206 ? 10.254 1.799 -6.801 1.00 88.81 206 VAL A C 1
ATOM 1567 O O . VAL A 1 206 ? 9.459 1.789 -5.865 1.00 88.81 206 VAL A O 1
ATOM 1570 N N . ALA A 1 207 ? 10.582 0.691 -7.472 1.00 84.75 207 ALA A N 1
ATOM 1571 C CA . ALA A 1 207 ? 10.029 -0.619 -7.142 1.00 84.75 207 ALA A CA 1
ATOM 1572 C C . ALA A 1 207 ? 10.431 -1.072 -5.734 1.00 84.75 207 ALA A C 1
ATOM 1574 O O . ALA A 1 207 ? 9.600 -1.564 -4.974 1.00 84.75 207 ALA A O 1
ATOM 1575 N N . LYS A 1 208 ? 11.689 -0.840 -5.350 1.00 86.38 208 LYS A N 1
ATOM 1576 C CA . LYS A 1 208 ? 12.183 -1.108 -4.000 1.00 86.38 208 LYS A CA 1
ATOM 1577 C C . LYS A 1 208 ? 11.399 -0.325 -2.942 1.00 86.38 208 LYS A C 1
ATOM 1579 O O . LYS A 1 208 ? 10.903 -0.938 -2.001 1.00 86.38 208 LYS A O 1
ATOM 1584 N N . GLN A 1 209 ? 11.231 0.985 -3.133 1.00 87.69 209 GLN A N 1
ATOM 1585 C CA . GLN A 1 209 ? 10.462 1.817 -2.206 1.00 87.69 209 GLN A CA 1
ATOM 1586 C C . GLN A 1 209 ? 9.005 1.349 -2.108 1.00 87.69 209 GLN A C 1
ATOM 1588 O O . GLN A 1 209 ? 8.473 1.226 -1.011 1.00 87.69 209 GLN A O 1
ATOM 1593 N N . ALA A 1 210 ? 8.379 0.998 -3.237 1.00 85.75 210 ALA A N 1
ATOM 1594 C CA . ALA A 1 210 ? 7.007 0.496 -3.245 1.00 85.75 210 ALA A CA 1
ATOM 1595 C C . ALA A 1 210 ? 6.835 -0.789 -2.411 1.00 85.75 210 ALA A C 1
ATOM 1597 O O . ALA A 1 210 ? 5.822 -0.949 -1.734 1.00 85.75 210 ALA A O 1
ATOM 1598 N N . ARG A 1 211 ? 7.830 -1.690 -2.406 1.00 87.19 211 ARG A N 1
ATOM 1599 C CA . ARG A 1 211 ? 7.825 -2.894 -1.551 1.00 87.19 211 ARG A CA 1
ATOM 1600 C C . ARG A 1 211 ? 7.952 -2.570 -0.066 1.00 87.19 211 ARG A C 1
ATOM 1602 O O . ARG A 1 211 ? 7.432 -3.310 0.763 1.00 87.19 211 ARG A O 1
ATOM 1609 N N . GLU A 1 212 ? 8.735 -1.556 0.284 1.00 89.75 212 GLU A N 1
ATOM 1610 C CA . GLU A 1 212 ? 8.903 -1.117 1.674 1.00 89.75 212 GLU A CA 1
ATOM 1611 C C . GLU A 1 212 ? 7.622 -0.459 2.181 1.00 89.75 212 GLU A C 1
ATOM 1613 O O . GLU A 1 212 ? 7.067 -0.906 3.180 1.00 89.75 212 GLU A O 1
ATOM 1618 N N . ASP A 1 213 ? 7.092 0.506 1.430 1.00 90.62 213 ASP A N 1
ATOM 1619 C CA . ASP A 1 213 ? 5.844 1.192 1.764 1.00 90.62 213 ASP A CA 1
ATOM 1620 C C . ASP A 1 213 ? 4.671 0.196 1.853 1.00 90.62 213 ASP A C 1
ATOM 1622 O O . ASP A 1 213 ? 3.847 0.277 2.761 1.00 90.62 213 ASP A O 1
ATOM 1626 N N . SER A 1 214 ? 4.625 -0.809 0.970 1.00 89.44 214 SER A N 1
ATOM 1627 C CA . SER A 1 214 ? 3.621 -1.878 1.042 1.00 89.44 214 SER A CA 1
ATOM 1628 C C . SER A 1 214 ? 3.745 -2.758 2.276 1.00 89.44 214 SER A C 1
ATOM 1630 O O . SER A 1 214 ? 2.727 -3.106 2.873 1.00 89.44 214 SER A O 1
ATOM 1632 N N . ARG A 1 215 ? 4.968 -3.112 2.681 1.00 91.06 215 ARG A N 1
ATOM 1633 C CA . ARG A 1 215 ? 5.182 -3.864 3.922 1.00 91.06 215 ARG A CA 1
ATOM 1634 C C . ARG A 1 215 ? 4.725 -3.056 5.131 1.00 91.06 215 ARG A C 1
ATOM 1636 O O . ARG A 1 215 ? 3.961 -3.577 5.932 1.00 91.06 215 ARG A O 1
ATOM 1643 N N . ASN A 1 216 ? 5.084 -1.776 5.195 1.00 92.12 216 ASN A N 1
ATOM 1644 C CA . ASN A 1 216 ? 4.669 -0.892 6.284 1.00 92.12 216 ASN A CA 1
ATOM 1645 C C . ASN A 1 216 ? 3.140 -0.756 6.368 1.00 92.12 216 ASN A C 1
ATOM 1647 O O . ASN A 1 216 ? 2.565 -0.885 7.450 1.00 92.12 216 ASN A O 1
ATOM 1651 N N . ALA A 1 217 ? 2.465 -0.556 5.229 1.00 92.25 217 ALA A N 1
ATOM 1652 C CA . ALA A 1 217 ? 1.005 -0.493 5.177 1.00 92.25 217 ALA A CA 1
ATOM 1653 C C . ALA A 1 217 ? 0.360 -1.796 5.682 1.00 92.25 217 ALA A C 1
ATOM 1655 O O . ALA A 1 217 ? -0.578 -1.755 6.482 1.00 92.25 217 ALA A O 1
ATOM 1656 N N . ARG A 1 218 ? 0.905 -2.953 5.286 1.00 92.12 218 ARG A N 1
ATOM 1657 C CA . ARG A 1 218 ? 0.430 -4.266 5.737 1.00 92.12 218 ARG A CA 1
ATOM 1658 C C . ARG A 1 218 ? 0.663 -4.499 7.229 1.00 92.12 218 ARG A C 1
ATOM 1660 O O . ARG A 1 218 ? -0.221 -5.030 7.899 1.00 92.12 218 ARG A O 1
ATOM 1667 N N . ASP A 1 219 ? 1.810 -4.093 7.759 1.00 95.31 219 ASP A N 1
ATOM 1668 C CA . ASP A 1 219 ? 2.115 -4.211 9.186 1.00 95.31 219 ASP A CA 1
ATOM 1669 C C . ASP A 1 219 ? 1.160 -3.353 10.023 1.00 95.31 219 ASP A C 1
ATOM 1671 O O . ASP A 1 219 ? 0.625 -3.820 11.031 1.00 95.31 219 ASP A O 1
ATOM 1675 N N . ASN A 1 220 ? 0.865 -2.131 9.570 1.00 95.75 220 ASN A N 1
ATOM 1676 C CA . ASN A 1 220 ? -0.143 -1.274 10.194 1.00 95.75 220 ASN A CA 1
ATOM 1677 C C . ASN A 1 220 ? -1.536 -1.916 10.138 1.00 95.75 220 ASN A C 1
ATOM 1679 O O . ASN A 1 220 ? -2.215 -1.980 11.161 1.00 95.75 220 ASN A O 1
ATOM 1683 N N . ARG A 1 221 ? -1.942 -2.471 8.987 1.00 95.94 221 ARG A N 1
ATOM 1684 C CA . ARG A 1 221 ? -3.204 -3.220 8.851 1.00 95.94 221 ARG A CA 1
ATOM 1685 C C . ARG A 1 221 ? -3.291 -4.385 9.841 1.00 95.94 221 ARG A C 1
ATOM 1687 O O . ARG A 1 221 ? -4.331 -4.572 10.468 1.00 95.94 221 ARG A O 1
ATOM 1694 N N . ASN A 1 222 ? -2.220 -5.161 10.001 1.00 96.81 222 ASN A N 1
ATOM 1695 C CA . ASN A 1 222 ? -2.193 -6.294 10.929 1.00 96.81 222 ASN A CA 1
ATOM 1696 C C . ASN A 1 222 ? -2.351 -5.848 12.388 1.00 96.81 222 ASN A C 1
ATOM 1698 O O . ASN A 1 222 ? -3.102 -6.475 13.132 1.00 96.81 222 ASN A O 1
ATOM 1702 N N . LYS A 1 223 ? -1.718 -4.736 12.777 1.00 98.06 223 LYS A N 1
ATOM 1703 C CA . LYS A 1 223 ? -1.901 -4.142 14.110 1.00 98.06 223 LYS A CA 1
ATOM 1704 C C . LYS A 1 223 ? -3.333 -3.663 14.335 1.00 98.06 223 LYS A C 1
ATOM 1706 O O . LYS A 1 223 ? -3.911 -3.951 15.373 1.00 98.06 223 LYS A O 1
ATOM 1711 N N . ILE A 1 224 ? -3.944 -3.006 13.348 1.00 98.19 224 ILE A N 1
ATOM 1712 C CA . ILE A 1 224 ? -5.353 -2.578 13.431 1.00 98.19 224 ILE A CA 1
ATOM 1713 C C . ILE A 1 224 ? -6.283 -3.786 13.591 1.00 98.19 224 ILE A C 1
ATOM 1715 O O . ILE A 1 224 ? -7.233 -3.741 14.367 1.00 98.19 224 ILE A O 1
ATOM 1719 N N . LYS A 1 225 ? -5.996 -4.895 12.904 1.00 98.00 225 LYS A N 1
ATOM 1720 C CA . LYS A 1 225 ? -6.756 -6.141 13.055 1.00 98.00 225 LYS A CA 1
ATOM 1721 C C . LYS A 1 225 ? -6.676 -6.707 14.478 1.00 98.00 225 LYS A C 1
ATOM 1723 O O . LYS A 1 225 ? -7.672 -7.21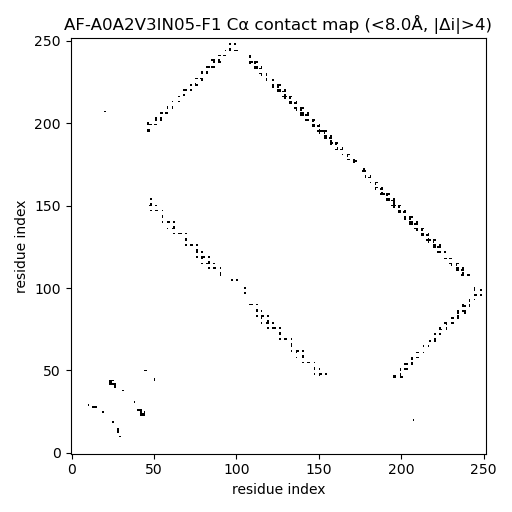9 14.994 1.00 98.00 225 LYS A O 1
ATOM 1728 N N . GLU A 1 226 ? -5.507 -6.624 15.105 1.00 98.12 226 GLU A N 1
ATOM 1729 C CA . GLU A 1 226 ? -5.324 -7.016 16.502 1.00 98.12 226 GLU A CA 1
ATOM 1730 C C . GLU A 1 226 ? -6.102 -6.087 17.444 1.00 98.12 226 GLU A C 1
ATOM 1732 O O . GLU A 1 226 ? -6.894 -6.577 18.249 1.00 98.12 226 GLU A O 1
ATOM 1737 N N . LEU A 1 227 ? -5.976 -4.766 17.266 1.00 98.31 227 LEU A N 1
ATOM 1738 C CA . LEU A 1 227 ? -6.727 -3.762 18.032 1.00 98.31 227 LEU A CA 1
ATOM 1739 C C . LEU A 1 227 ? -8.236 -3.972 17.924 1.00 98.31 227 LEU A C 1
ATOM 1741 O O . LEU A 1 227 ? -8.932 -3.912 18.930 1.00 98.31 227 LEU A O 1
ATOM 1745 N N . ARG A 1 228 ? -8.745 -4.300 16.733 1.00 97.88 228 ARG A N 1
ATOM 1746 C CA . ARG A 1 228 ? -10.160 -4.635 16.532 1.00 97.88 228 ARG A CA 1
ATOM 1747 C C . ARG A 1 228 ? -10.598 -5.820 17.385 1.00 97.88 228 ARG A C 1
ATOM 1749 O O . ARG A 1 228 ? -11.664 -5.779 17.985 1.00 97.88 228 ARG A O 1
ATOM 1756 N N . SER A 1 229 ? -9.787 -6.873 17.431 1.00 97.88 229 SER A N 1
ATOM 1757 C CA . SER A 1 229 ? -10.113 -8.074 18.210 1.00 97.88 229 SER A CA 1
ATOM 1758 C C . SER A 1 229 ? -10.102 -7.777 19.713 1.00 97.88 229 SER A C 1
ATOM 1760 O O . SER A 1 229 ? -10.977 -8.232 20.442 1.00 97.88 229 SER A O 1
ATOM 1762 N N . GLN A 1 230 ? -9.137 -6.974 20.168 1.00 97.75 230 GLN A N 1
ATOM 1763 C CA . GLN A 1 230 ? -9.044 -6.539 21.562 1.00 97.75 230 GLN A CA 1
ATOM 1764 C C . GLN A 1 230 ? -10.206 -5.611 21.948 1.00 97.75 230 GLN A C 1
ATOM 1766 O O . GLN A 1 230 ? -10.797 -5.791 23.009 1.00 97.75 230 GLN A O 1
ATOM 1771 N N . SER A 1 231 ? -10.561 -4.661 21.081 1.00 98.12 231 SER A N 1
ATOM 1772 C CA . SER A 1 231 ? -11.701 -3.753 21.254 1.00 98.12 231 SER A CA 1
ATOM 1773 C C . SER A 1 231 ? -13.012 -4.522 21.426 1.00 98.12 231 SER A C 1
ATOM 1775 O O . SER A 1 231 ? -13.726 -4.304 22.404 1.00 98.12 231 SER A O 1
ATOM 1777 N N . ASP A 1 232 ? -13.282 -5.492 20.547 1.00 98.06 232 ASP A N 1
ATOM 1778 C CA . ASP A 1 232 ? -14.492 -6.320 20.589 1.00 98.06 232 ASP A CA 1
ATOM 1779 C C . ASP A 1 232 ? -14.619 -7.092 21.917 1.00 98.06 232 ASP A C 1
ATOM 1781 O O . ASP A 1 232 ? -15.685 -7.104 22.546 1.00 98.06 232 ASP A O 1
ATOM 1785 N N . GLU A 1 233 ? -13.510 -7.673 22.392 1.00 98.06 233 GLU A N 1
ATOM 1786 C CA . GLU A 1 233 ? -13.444 -8.380 23.675 1.00 98.06 233 GLU A CA 1
ATOM 1787 C C . GLU A 1 233 ? -13.704 -7.435 24.862 1.00 98.06 233 GLU A C 1
ATOM 1789 O O . GLU A 1 233 ? -14.478 -7.762 25.767 1.00 98.06 233 GLU A O 1
ATOM 1794 N N . ARG A 1 234 ? -13.072 -6.255 24.872 1.00 97.44 234 ARG A N 1
ATOM 1795 C CA . ARG A 1 234 ? -13.210 -5.261 25.951 1.00 97.44 234 ARG A CA 1
ATOM 1796 C C . ARG A 1 234 ? -14.613 -4.674 25.999 1.00 97.44 234 ARG A C 1
ATOM 1798 O O . ARG A 1 234 ? -15.222 -4.668 27.068 1.00 97.44 234 ARG A O 1
ATOM 1805 N N . ARG A 1 235 ? -15.169 -4.297 24.844 1.00 98.00 235 ARG A N 1
ATOM 1806 C CA . ARG A 1 235 ? -16.571 -3.885 24.708 1.00 98.00 235 ARG A CA 1
ATOM 1807 C C . ARG A 1 235 ? -17.501 -4.951 25.288 1.00 98.00 235 ARG A C 1
ATOM 1809 O O . ARG A 1 235 ? -18.404 -4.623 26.052 1.00 98.00 235 ARG A O 1
ATOM 1816 N N . GLY A 1 236 ? -17.271 -6.227 24.961 1.00 97.81 236 GLY A N 1
ATOM 1817 C CA . GLY A 1 236 ? -18.035 -7.351 25.510 1.00 97.81 236 GLY A CA 1
ATOM 1818 C C . GLY A 1 236 ? -18.026 -7.390 27.041 1.00 97.81 236 GLY A C 1
ATOM 1819 O O . GLY A 1 236 ? -19.091 -7.463 27.653 1.00 97.81 236 GLY A O 1
ATOM 1820 N N . LYS A 1 237 ? -16.846 -7.254 27.660 1.00 97.69 237 LYS A N 1
ATOM 1821 C CA . LYS A 1 237 ? -16.690 -7.224 29.127 1.00 97.69 237 LYS A CA 1
ATOM 1822 C C . LYS A 1 237 ? -17.418 -6.050 29.776 1.00 97.69 237 LYS A C 1
ATOM 1824 O O . LYS A 1 237 ? -18.091 -6.250 30.785 1.00 97.69 237 LYS A O 1
ATOM 1829 N N . VAL A 1 238 ? -17.308 -4.849 29.201 1.00 97.62 238 VAL A N 1
ATOM 1830 C CA . VAL A 1 238 ? -17.997 -3.650 29.709 1.00 97.62 238 VAL A CA 1
ATOM 1831 C C . VAL A 1 238 ? -19.508 -3.852 29.671 1.00 97.62 238 VAL A C 1
ATOM 1833 O O . VAL A 1 238 ? -20.178 -3.685 30.690 1.00 97.62 238 VAL A O 1
ATOM 1836 N N . VAL A 1 239 ? -20.049 -4.261 28.520 1.00 97.88 239 VAL A N 1
ATOM 1837 C CA . VAL A 1 239 ? -21.494 -4.474 28.352 1.00 97.88 239 VAL A CA 1
ATOM 1838 C C . VAL A 1 239 ? -22.003 -5.554 29.304 1.00 97.88 239 VAL A C 1
ATOM 1840 O O . VAL A 1 239 ? -23.000 -5.340 29.990 1.00 97.88 239 VAL A O 1
ATOM 1843 N N . GLU A 1 240 ? -21.318 -6.696 29.392 1.00 97.44 240 GLU A N 1
ATOM 1844 C CA . GLU A 1 240 ? -21.725 -7.795 30.271 1.00 97.44 240 GLU A CA 1
ATOM 1845 C C . GLU A 1 240 ? -21.755 -7.369 31.745 1.00 97.44 240 GLU A C 1
ATOM 1847 O O . GLU A 1 240 ? -22.742 -7.631 32.441 1.00 97.44 240 GLU A O 1
ATOM 1852 N N . ALA A 1 241 ? -20.716 -6.666 32.201 1.00 95.94 241 ALA A N 1
ATOM 1853 C CA . ALA A 1 241 ? -20.618 -6.192 33.575 1.00 95.94 241 ALA A CA 1
ATOM 1854 C C . ALA A 1 241 ? -21.716 -5.168 33.910 1.00 95.94 241 ALA A C 1
ATOM 1856 O O . ALA A 1 241 ? -22.361 -5.265 34.957 1.00 95.94 241 ALA A O 1
ATOM 1857 N N . VAL A 1 242 ? -21.992 -4.221 33.008 1.00 95.44 242 VAL A N 1
ATOM 1858 C CA . VAL A 1 242 ? -23.076 -3.242 33.190 1.00 95.44 242 VAL A CA 1
ATOM 1859 C C . VAL A 1 242 ? -24.448 -3.925 33.207 1.00 95.44 242 VAL A C 1
ATOM 1861 O O . VAL A 1 242 ? -25.287 -3.603 34.051 1.00 95.44 242 VAL A O 1
ATOM 1864 N N . GLU A 1 243 ? -24.692 -4.903 32.334 1.00 95.25 243 GLU A N 1
ATOM 1865 C CA . GLU A 1 243 ? -25.950 -5.660 32.322 1.00 95.25 243 GLU A CA 1
ATOM 1866 C C . GLU A 1 243 ? -26.131 -6.529 33.577 1.00 95.25 243 GLU A C 1
ATOM 1868 O O . GLU A 1 243 ? -27.255 -6.733 34.047 1.00 95.25 243 GLU A O 1
ATOM 1873 N N . GLU A 1 244 ? -25.047 -7.029 34.171 1.00 94.69 244 GLU A N 1
ATOM 1874 C CA . GLU A 1 244 ? -25.106 -7.708 35.466 1.00 94.69 244 GLU A CA 1
ATOM 1875 C C . GLU A 1 244 ? -25.524 -6.757 36.593 1.00 94.69 244 GLU A C 1
ATOM 1877 O O . GLU A 1 244 ? -26.386 -7.109 37.406 1.00 94.69 244 GLU A O 1
ATOM 1882 N N . VAL A 1 245 ? -24.990 -5.532 36.616 1.00 93.00 245 VAL A N 1
ATOM 1883 C CA . VAL A 1 245 ? -25.431 -4.492 37.558 1.00 93.00 245 VAL A CA 1
ATOM 1884 C C . VAL A 1 245 ? -26.923 -4.208 37.372 1.00 93.00 245 VAL A C 1
ATOM 1886 O O . VAL A 1 245 ? -27.666 -4.293 38.350 1.00 93.00 245 VAL A O 1
ATOM 1889 N N . LYS A 1 246 ? -27.394 -3.984 36.134 1.00 92.94 246 LYS A N 1
ATOM 1890 C CA . LYS A 1 246 ? -28.826 -3.754 35.847 1.00 92.94 246 LYS A CA 1
ATOM 1891 C C . LYS A 1 246 ? -29.707 -4.872 36.393 1.00 92.94 246 LYS A C 1
ATOM 1893 O O . LYS A 1 246 ? -30.723 -4.609 37.037 1.00 92.94 246 LYS A O 1
ATOM 1898 N N . ARG A 1 247 ? -29.298 -6.129 36.193 1.00 93.25 247 ARG A N 1
ATOM 1899 C CA . ARG A 1 247 ? -30.011 -7.305 36.716 1.00 93.25 247 ARG A CA 1
ATOM 1900 C C . ARG A 1 247 ? -30.056 -7.347 38.243 1.00 93.25 247 ARG A C 1
ATOM 1902 O O . ARG A 1 247 ? -31.047 -7.826 38.788 1.00 93.25 247 ARG A O 1
ATOM 1909 N N . ARG A 1 248 ? -29.011 -6.886 38.939 1.00 91.69 248 ARG A N 1
ATOM 1910 C CA . ARG A 1 248 ? -28.997 -6.808 40.411 1.00 91.69 248 ARG A CA 1
ATOM 1911 C C . ARG A 1 248 ? -29.912 -5.701 40.926 1.00 91.69 248 ARG A C 1
ATOM 1913 O O . ARG A 1 248 ? -30.653 -5.946 41.872 1.00 91.69 248 ARG A O 1
ATOM 1920 N N . VAL A 1 249 ? -29.892 -4.532 40.287 1.00 88.12 249 VAL A N 1
ATOM 1921 C CA . VAL A 1 249 ? -30.721 -3.381 40.674 1.00 88.12 249 VAL A CA 1
ATOM 1922 C C . VAL A 1 249 ? -32.203 -3.662 40.434 1.00 88.12 249 VAL A C 1
ATOM 1924 O O . VAL A 1 249 ? -33.002 -3.485 41.342 1.00 88.12 249 VAL A O 1
ATOM 1927 N N . GLY A 1 250 ? -32.580 -4.196 39.267 1.00 82.19 250 GLY A N 1
ATOM 1928 C CA . GLY A 1 250 ? -33.985 -4.478 38.935 1.00 82.19 250 GLY A CA 1
ATOM 1929 C C . GLY A 1 250 ? -34.639 -5.630 39.715 1.00 82.19 250 GLY A C 1
ATOM 1930 O O . GLY A 1 250 ? -35.824 -5.891 39.526 1.00 82.19 250 GLY A O 1
ATOM 1931 N N . ARG A 1 251 ? -33.884 -6.355 40.552 1.00 73.12 251 ARG A N 1
ATOM 1932 C CA . ARG A 1 251 ? -34.400 -7.407 41.452 1.00 73.12 251 ARG A CA 1
ATOM 1933 C C . ARG A 1 251 ? -34.679 -6.907 42.876 1.00 73.12 251 ARG A C 1
ATOM 1935 O O . ARG A 1 251 ? -35.163 -7.704 43.679 1.00 73.12 251 ARG A O 1
ATOM 1942 N N . ARG A 1 252 ? -34.323 -5.661 43.198 1.00 58.56 252 ARG A N 1
ATOM 1943 C CA . ARG A 1 252 ? -34.613 -5.010 44.484 1.00 58.56 252 ARG A CA 1
ATOM 1944 C C . ARG A 1 252 ? -35.899 -4.202 44.393 1.00 58.56 252 ARG A C 1
ATOM 1946 O O . ARG A 1 252 ? -36.597 -4.157 45.426 1.00 58.56 252 ARG A O 1
#

Sequence (252 aa):
MGYEMCTRSRCALYTAKENALPSETTPFGCHLTIDAGTCTRFDYVMHSVTAVDNMQTEVNSVTDAILNENLEVYEMVAAIEADVIVTNDALKSMDQMRNEMSAQEIEKIEKDGDLVIDAVEEAGRLALAASQDGRKVYKGSRNLARLAAKARKANRDAEVAEKRLKSEETRAEKDGTECTTCPGLRDDVERLKSEGKNAVIAAGQVAKQAREDSRNARDNRNKIKELRSQSDERRGKVVEAVEEVKRRVGRR

Solvent-accessible surface area (backbone atoms only — not comparable to full-atom values): 13697 Å² total; per-residue (Å²): 136,87,80,82,75,84,66,86,85,72,78,75,93,71,83,86,80,84,91,81,84,56,90,90,55,70,82,82,79,76,87,75,61,97,84,60,82,79,86,83,86,69,86,70,73,62,74,39,58,68,51,35,53,51,44,46,54,50,38,48,54,53,38,56,50,39,57,53,54,48,52,54,39,53,55,46,43,53,50,30,50,52,38,40,54,56,35,52,55,35,51,58,56,38,63,79,45,47,90,82,53,54,71,68,58,50,53,54,40,52,52,35,43,51,54,27,50,55,35,37,56,52,31,51,53,35,46,52,50,24,51,53,26,42,51,48,27,51,54,31,43,58,50,30,54,52,26,36,53,49,16,50,47,25,48,53,53,20,56,52,34,48,54,50,35,53,51,48,50,54,47,19,63,74,70,74,48,84,53,84,62,45,63,62,35,52,52,50,25,54,51,24,47,50,53,15,34,52,25,34,53,55,30,52,53,37,42,51,49,33,54,50,31,49,49,52,24,49,52,33,44,53,51,39,55,51,38,37,55,52,24,55,53,29,32,49,52,35,44,52,55,39,52,49,50,50,58,57,59,78,71,110

pLDDT: mean 81.41, std 24.19, range [23.64, 98.31]

Mean predicted aligned error: 10.97 Å

Secondary structure (DSSP, 8-state):
-------TTS----PPPS----SS-----PPPPTT---PPP------SHHHHHHHHHHHHHHHHHHHHHHHHHHHHHHHHHHHHHHHHHHHHHHHHTGGGS-HHHHHHHHHHHHHHHHHHHHHHHHHHHHHHHHHHHHHHHHHHHHHHHHHHHHHHHHHHHHHHHHHHHHHHHHHTS--TTHHHHHHHHHHHHHHHHHHHHHHHHHHHHHHHHHHHHHHHHHHHHHHHHHHHHHHHHHHHHHHHHHHHHTT-

Radius of gyration: 30.67 Å; Cα contacts (8 Å, |Δi|>4): 247; chains: 1; bounding box: 72×42×95 Å

Foldseek 3Di:
DDDDDPPPPPDDDDDDDDDDDDDFADFDDDDDDPPDPDDDGDRDDPLALVLLVVLLVLLVVLLVVLVVLLVVLVVLLVLLVVLLVLLVVLLVLCVVLVVLDDPVLNVVLVVLSVLSVVLNVLSVVLSVLLVVLSVLSVVLSVLSVVLSVQLVVLVVQLVVLVVVLVVLVVVCVVVVHDSPCNVVSVVSNVVSSVSNSVSSSVSVVSSV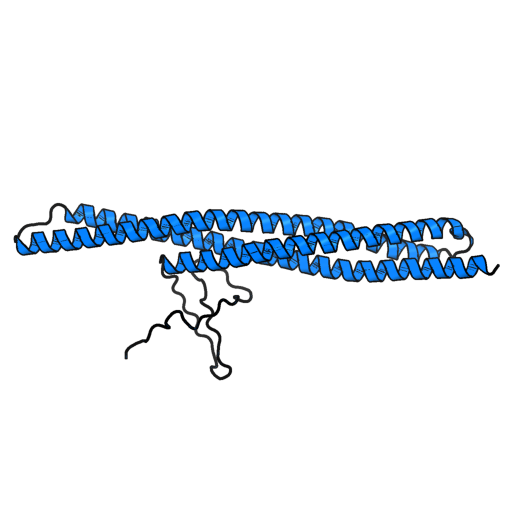SSVVSSVSSVVSSVVSVVSSVSSVVSSVVSNVSSVVSVVVVVVD

Nearest PDB structures (foldseek):
  5xg2-assembly1_A  TM=3.976E-01  e=2.347E-01  Pyrococcus yayanosii CH1
  3g6b-assembly1_A  TM=5.019E-01  e=3.435E+00  Thermotoga maritima
  3ja6-assembly1_H  TM=4.280E-01  e=2.549E+00  Escherichia coli
  3zx6-assembly1_A  TM=4.119E-01  e=5.112E+00  Archaeoglobus fulgidus DSM 4304